Protein AF-A0A848HL65-F1 (afdb_monomer_lite)

Foldseek 3Di:
DDDDDDDDDDDDDDDDPPDLQVLLQCLVVVVPPPDDDDPDDCLVVLVSLLSNLVSLLLLLLVLLLLLVLLLDDPVVLVVLVVQSVVLCPDPPPVSSSVSSVVSNVVSLVVLLVCLVVCVSLVSLLVGDPLSLQLNQLSLLSLVSSLVVLVVSLVSLVVQCVVCVVPVVCNVVSPSSVVSNVVSVVSNVSVVPCSVSVVVSSVVSVRHRDDHDPNDTRDDHDSD

Organism: NCBI:txid2728846

Structure (mmCIF, N/CA/C/O backbone):
data_AF-A0A848HL65-F1
#
_entry.id   AF-A0A848HL65-F1
#
loop_
_atom_site.group_PDB
_atom_site.id
_atom_site.type_symbol
_atom_site.label_atom_id
_atom_site.label_alt_id
_atom_site.label_comp_id
_atom_site.label_asym_id
_atom_site.label_entity_id
_atom_site.label_seq_id
_atom_site.pdbx_PDB_ins_code
_atom_site.Cartn_x
_atom_site.Cartn_y
_atom_site.Cartn_z
_atom_site.occupancy
_atom_site.B_iso_or_equiv
_atom_site.auth_seq_id
_atom_site.auth_comp_id
_atom_site.auth_asym_id
_atom_site.auth_atom_id
_atom_site.pdbx_PDB_model_num
ATOM 1 N N . MET A 1 1 ? -47.171 -26.115 8.919 1.00 37.03 1 MET A N 1
ATOM 2 C CA . MET A 1 1 ? -46.596 -26.769 7.724 1.00 37.03 1 MET A CA 1
ATOM 3 C C . MET A 1 1 ? -45.976 -25.690 6.849 1.00 37.03 1 MET A C 1
ATOM 5 O O . MET A 1 1 ? -46.678 -24.771 6.452 1.00 37.03 1 MET A O 1
ATOM 9 N N . SER A 1 2 ? -44.654 -25.759 6.670 1.00 30.98 2 SER A N 1
ATOM 10 C CA . SER A 1 2 ? -43.802 -24.810 5.939 1.00 30.98 2 SER A CA 1
ATOM 11 C C . SER A 1 2 ? -44.164 -24.639 4.466 1.00 30.98 2 SER A C 1
ATOM 13 O O . SER A 1 2 ? -44.640 -25.585 3.845 1.00 30.98 2 SER A O 1
ATOM 15 N N . LYS A 1 3 ? -43.759 -23.492 3.899 1.00 34.56 3 LYS A N 1
ATOM 16 C CA . LYS A 1 3 ? -42.885 -23.413 2.707 1.00 34.56 3 LYS A CA 1
ATOM 17 C C . LYS A 1 3 ? -42.317 -21.989 2.568 1.00 34.56 3 LYS A C 1
ATOM 19 O O . LYS A 1 3 ? -42.936 -21.112 1.979 1.00 34.56 3 LYS A O 1
ATOM 24 N N . ILE A 1 4 ? -41.128 -21.776 3.136 1.00 42.94 4 ILE A N 1
ATOM 25 C CA . ILE A 1 4 ? -40.275 -20.611 2.864 1.00 42.94 4 ILE A CA 1
ATOM 26 C C . ILE A 1 4 ? -39.509 -20.917 1.572 1.00 42.94 4 ILE A C 1
ATOM 28 O O . ILE A 1 4 ? -38.933 -21.995 1.428 1.00 42.94 4 ILE A O 1
ATOM 32 N N . ARG A 1 5 ? -39.565 -19.997 0.606 1.00 46.47 5 ARG A N 1
ATOM 33 C CA . ARG A 1 5 ? -38.857 -20.093 -0.676 1.00 46.47 5 ARG A CA 1
ATOM 34 C C . ARG A 1 5 ? -37.413 -19.643 -0.455 1.00 46.47 5 ARG A C 1
ATOM 36 O O . ARG A 1 5 ? -37.174 -18.477 -0.163 1.00 46.47 5 ARG A O 1
ATOM 43 N N . ASN A 1 6 ? -36.477 -20.576 -0.593 1.00 35.47 6 ASN A N 1
ATOM 44 C CA . ASN A 1 6 ? -35.042 -20.310 -0.601 1.00 35.47 6 ASN A CA 1
ATOM 45 C C . ASN A 1 6 ? -34.684 -19.435 -1.809 1.00 35.47 6 ASN A C 1
ATOM 47 O O . ASN A 1 6 ? -34.852 -19.863 -2.951 1.00 35.47 6 ASN A O 1
ATOM 51 N N . VAL A 1 7 ? -34.163 -18.235 -1.558 1.00 42.88 7 VAL A N 1
ATOM 52 C CA . VAL A 1 7 ? -33.419 -17.460 -2.554 1.00 42.88 7 VAL A CA 1
ATOM 53 C C . VAL A 1 7 ? -31.945 -17.779 -2.333 1.00 42.88 7 VAL A C 1
ATOM 55 O O . VAL A 1 7 ? -31.318 -17.278 -1.405 1.00 42.88 7 VAL A O 1
ATOM 58 N N . ALA A 1 8 ? -31.415 -18.672 -3.164 1.00 38.44 8 ALA A N 1
ATOM 59 C CA . ALA A 1 8 ? -29.986 -18.892 -3.299 1.00 38.44 8 ALA A CA 1
ATOM 60 C C . ALA A 1 8 ? -29.417 -17.768 -4.176 1.00 38.44 8 ALA A C 1
ATOM 62 O O . ALA A 1 8 ? -29.672 -17.736 -5.379 1.00 38.44 8 ALA A O 1
ATOM 63 N N . VAL A 1 9 ? -28.676 -16.834 -3.578 1.00 40.84 9 VAL A N 1
ATOM 64 C CA . VAL A 1 9 ? -27.824 -15.907 -4.333 1.00 40.84 9 VAL A CA 1
ATOM 65 C C . VAL A 1 9 ? -26.434 -16.527 -4.418 1.00 40.84 9 VAL A C 1
ATOM 67 O O . VAL A 1 9 ? -25.830 -16.873 -3.404 1.00 40.84 9 VAL A O 1
ATOM 70 N N . LEU A 1 10 ? -25.985 -16.709 -5.659 1.00 34.53 10 LEU A N 1
ATOM 71 C CA . LEU A 1 10 ? -24.702 -17.265 -6.071 1.00 34.53 10 LEU A CA 1
ATOM 72 C C . LEU A 1 10 ? -23.529 -16.681 -5.272 1.00 34.53 10 LEU A C 1
ATOM 74 O O . LEU A 1 10 ? -23.205 -15.503 -5.388 1.00 34.53 10 LEU A O 1
ATOM 78 N N . THR A 1 11 ? -22.828 -17.546 -4.544 1.00 43.59 11 THR A N 1
ATOM 79 C CA . THR A 1 11 ? -21.442 -17.320 -4.131 1.00 43.59 11 THR A CA 1
ATOM 80 C C . THR A 1 11 ? -20.538 -17.885 -5.223 1.00 43.59 11 THR A C 1
ATOM 82 O O . THR A 1 11 ? -20.297 -19.087 -5.280 1.00 43.59 11 THR A O 1
ATOM 85 N N . ALA A 1 12 ? -20.067 -17.028 -6.124 1.00 42.84 12 ALA A N 1
ATOM 86 C CA . ALA A 1 12 ? -19.001 -17.354 -7.061 1.00 42.84 12 ALA A CA 1
ATOM 87 C C . ALA A 1 12 ? -18.031 -16.168 -7.124 1.00 42.84 12 ALA A C 1
ATOM 89 O O . ALA A 1 12 ? -18.484 -15.035 -7.259 1.00 42.84 12 ALA A O 1
ATOM 90 N N . CYS A 1 13 ? -16.732 -16.482 -7.022 1.00 35.47 13 CYS A N 1
ATOM 91 C CA . CYS A 1 13 ? -15.531 -15.625 -7.090 1.00 35.47 13 CYS A CA 1
ATOM 92 C C . CYS A 1 13 ? -14.782 -15.435 -5.755 1.00 35.47 13 CYS A C 1
ATOM 94 O O . CYS A 1 13 ? -14.684 -14.331 -5.234 1.00 35.47 13 CYS A O 1
ATOM 96 N N . LEU A 1 14 ? -14.177 -16.513 -5.241 1.00 38.12 14 LEU A N 1
ATOM 97 C CA . LEU A 1 14 ? -13.122 -16.458 -4.216 1.00 38.12 14 LEU A CA 1
ATOM 98 C C . LEU A 1 14 ? -11.982 -17.425 -4.575 1.00 38.12 14 LEU A C 1
ATOM 100 O O . LEU A 1 14 ? -11.798 -18.429 -3.903 1.00 38.12 14 LEU A O 1
ATOM 104 N N . LEU A 1 15 ? -11.237 -17.167 -5.657 1.00 37.38 15 LEU A N 1
ATOM 105 C CA . LEU A 1 15 ? -10.016 -17.932 -5.982 1.00 37.38 15 LEU A CA 1
ATOM 106 C C . LEU A 1 15 ? -8.930 -17.076 -6.666 1.00 37.38 15 LEU A C 1
ATOM 108 O O . LEU A 1 15 ? -8.334 -17.484 -7.659 1.00 37.38 15 LEU A O 1
ATOM 112 N N . SER A 1 16 ? -8.629 -15.885 -6.142 1.00 38.78 16 SER A N 1
ATOM 113 C CA . SER A 1 16 ? -7.508 -15.070 -6.651 1.00 38.78 16 SER A CA 1
ATOM 114 C C . SER A 1 16 ? -6.679 -14.390 -5.553 1.00 38.78 16 SER A C 1
ATOM 116 O O . SER A 1 16 ? -6.210 -13.271 -5.738 1.00 38.78 16 SER A O 1
ATOM 118 N N . ALA A 1 17 ? -6.473 -15.055 -4.409 1.00 42.38 17 ALA A N 1
ATOM 119 C CA . ALA A 1 17 ? -5.731 -14.497 -3.266 1.00 42.38 17 ALA A CA 1
ATOM 120 C C . ALA A 1 17 ? -4.241 -14.920 -3.171 1.00 42.38 17 ALA A C 1
ATOM 122 O O . ALA A 1 17 ? -3.524 -14.466 -2.282 1.00 42.38 17 ALA A O 1
ATOM 123 N N . SER A 1 18 ? -3.719 -15.764 -4.074 1.00 48.25 18 SER A N 1
ATOM 124 C CA . SER A 1 18 ? -2.399 -16.404 -3.866 1.00 48.25 18 SER A CA 1
ATOM 125 C C . SER A 1 18 ? -1.230 -15.859 -4.702 1.00 48.25 18 SER A C 1
ATOM 127 O O . SER A 1 18 ? -0.086 -16.206 -4.418 1.00 48.25 18 SER A O 1
ATOM 129 N N . ALA A 1 19 ? -1.460 -15.007 -5.707 1.00 48.22 19 ALA A N 1
ATOM 130 C CA . ALA A 1 19 ? -0.395 -14.596 -6.636 1.00 48.22 19 ALA A CA 1
ATOM 131 C C . ALA A 1 19 ? 0.612 -13.592 -6.029 1.00 48.22 19 ALA A C 1
ATOM 133 O O . ALA A 1 19 ? 1.820 -13.717 -6.246 1.00 48.22 19 ALA A O 1
ATOM 134 N N . ALA A 1 20 ? 0.147 -12.654 -5.195 1.00 47.41 20 ALA A N 1
ATOM 135 C CA . ALA A 1 20 ? 0.996 -11.598 -4.635 1.00 47.41 20 ALA A CA 1
ATOM 136 C C . ALA A 1 20 ? 2.095 -12.127 -3.685 1.00 47.41 20 ALA A C 1
ATOM 138 O O . ALA A 1 20 ? 3.194 -11.572 -3.631 1.00 47.41 20 ALA A O 1
ATOM 139 N N . HIS A 1 21 ? 1.844 -13.238 -2.978 1.00 51.84 21 HIS A N 1
ATOM 140 C CA . HIS A 1 21 ? 2.787 -13.808 -2.006 1.00 51.84 21 HIS A CA 1
ATOM 141 C C . HIS A 1 21 ? 4.083 -14.331 -2.647 1.00 51.84 21 HIS A C 1
ATOM 143 O O . HIS A 1 21 ? 5.157 -14.193 -2.060 1.00 51.84 21 HIS A O 1
ATOM 149 N N . ALA A 1 22 ? 4.012 -14.904 -3.853 1.00 56.47 22 ALA A N 1
ATOM 150 C CA . ALA A 1 22 ? 5.190 -15.427 -4.548 1.00 56.47 22 ALA A CA 1
ATOM 151 C C . ALA A 1 22 ? 6.049 -14.305 -5.159 1.00 56.47 22 ALA A C 1
ATOM 153 O O . ALA A 1 22 ? 7.276 -14.386 -5.161 1.00 56.47 22 ALA A O 1
ATOM 154 N N . GLN A 1 23 ? 5.410 -13.233 -5.635 1.00 58.97 23 GLN A N 1
ATOM 155 C CA . GLN A 1 23 ? 6.083 -12.140 -6.345 1.00 58.97 23 GLN A CA 1
ATOM 156 C C . GLN A 1 23 ? 6.877 -11.221 -5.405 1.00 58.97 23 GLN A C 1
ATOM 158 O O . GLN A 1 23 ? 7.909 -10.678 -5.798 1.00 58.97 23 GLN A O 1
ATOM 163 N N . LEU A 1 24 ? 6.439 -11.089 -4.150 1.00 58.84 24 LEU A N 1
ATOM 164 C CA . LEU A 1 24 ? 7.110 -10.271 -3.136 1.00 58.84 24 LEU A CA 1
ATOM 165 C C . LEU A 1 24 ? 8.260 -10.998 -2.418 1.00 58.84 24 LEU A C 1
ATOM 167 O O . LEU A 1 24 ? 9.191 -10.351 -1.940 1.00 58.84 24 LEU A O 1
ATOM 171 N N . GLY A 1 25 ? 8.254 -12.336 -2.394 1.00 56.41 25 GLY A N 1
ATOM 172 C CA . GLY A 1 25 ? 9.350 -13.146 -1.841 1.00 56.41 25 GLY A CA 1
ATOM 173 C C . GLY A 1 25 ? 10.637 -13.136 -2.681 1.00 56.41 25 GLY A C 1
ATOM 174 O O . GLY A 1 25 ? 11.703 -13.483 -2.178 1.00 56.41 25 GLY A O 1
ATOM 175 N N . GLY A 1 26 ? 10.572 -12.701 -3.945 1.00 54.59 26 GLY A N 1
ATOM 176 C CA . GLY A 1 26 ? 11.718 -12.661 -4.865 1.00 54.59 26 GLY A CA 1
ATOM 177 C C . GLY A 1 26 ? 12.733 -11.536 -4.613 1.00 54.59 26 GLY A C 1
ATOM 178 O O . GLY A 1 26 ? 13.787 -11.515 -5.247 1.00 54.59 26 GLY A O 1
ATOM 179 N N . LEU A 1 27 ? 12.461 -10.605 -3.692 1.00 52.78 27 LEU A N 1
ATOM 180 C CA . LEU A 1 27 ? 13.328 -9.443 -3.435 1.00 52.78 27 LEU A CA 1
ATOM 181 C C . LEU A 1 27 ? 14.707 -9.810 -2.857 1.00 52.78 27 LEU A C 1
ATOM 183 O O . LEU A 1 27 ? 15.679 -9.097 -3.106 1.00 52.78 27 LEU A O 1
ATOM 187 N N . GLY A 1 28 ? 14.829 -10.949 -2.164 1.00 49.25 28 GLY A N 1
ATOM 188 C CA . GLY A 1 28 ? 16.121 -11.450 -1.675 1.00 49.25 28 GLY A CA 1
ATOM 189 C C . GLY A 1 28 ? 17.123 -11.765 -2.796 1.00 49.25 28 GLY A C 1
ATOM 190 O O . GLY A 1 28 ? 18.327 -11.620 -2.602 1.00 49.25 28 GLY A O 1
ATOM 191 N N . GLY A 1 29 ? 16.638 -12.115 -3.995 1.00 47.50 29 GLY A N 1
ATOM 192 C CA . GLY A 1 29 ? 17.485 -12.417 -5.155 1.00 47.50 29 GLY A CA 1
ATOM 193 C C . GLY A 1 29 ? 18.138 -11.183 -5.787 1.00 47.50 29 GLY A C 1
ATOM 194 O O . GLY A 1 29 ? 19.245 -11.273 -6.313 1.00 47.50 29 GLY A O 1
ATOM 195 N N . MET A 1 30 ? 17.509 -10.008 -5.685 1.00 47.19 30 MET A N 1
ATOM 196 C CA . MET A 1 30 ? 18.036 -8.764 -6.268 1.00 47.19 30 MET A CA 1
ATOM 197 C C . MET A 1 30 ? 19.155 -8.123 -5.447 1.00 47.19 30 MET A C 1
ATOM 199 O O . MET A 1 30 ? 20.021 -7.462 -6.013 1.00 47.19 30 MET A O 1
ATOM 203 N N . LEU A 1 31 ? 19.178 -8.332 -4.128 1.00 49.25 31 LEU A N 1
ATOM 204 C C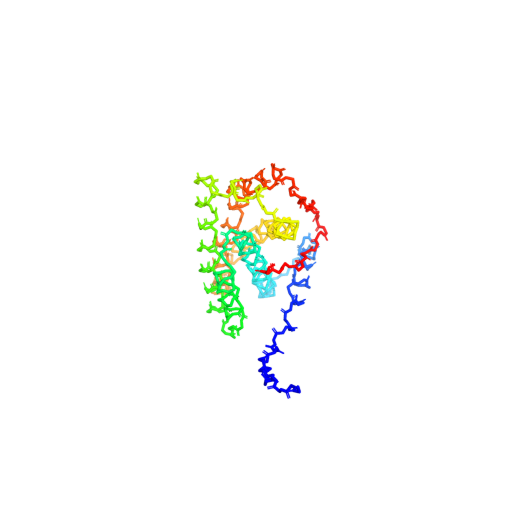A . LEU A 1 31 ? 20.264 -7.854 -3.263 1.00 49.25 31 LEU A CA 1
ATOM 205 C C . LEU A 1 31 ? 21.547 -8.698 -3.395 1.00 49.25 31 LEU A C 1
ATOM 207 O O . LEU A 1 31 ? 22.611 -8.256 -2.965 1.00 49.25 31 LEU A O 1
ATOM 211 N N . GLY A 1 32 ? 21.458 -9.893 -3.996 1.00 40.22 32 GLY A N 1
ATOM 212 C CA . GLY A 1 32 ? 22.570 -10.835 -4.168 1.00 40.22 32 GLY A CA 1
ATOM 213 C C . GLY A 1 32 ? 23.144 -10.930 -5.586 1.00 40.22 32 GLY A C 1
ATOM 214 O O . GLY A 1 32 ? 24.203 -11.533 -5.767 1.00 40.22 32 GLY A O 1
ATOM 215 N N . ALA A 1 33 ? 22.498 -10.335 -6.593 1.00 44.31 33 ALA A N 1
ATOM 216 C CA . ALA A 1 33 ? 22.984 -10.366 -7.969 1.00 44.31 33 ALA A CA 1
ATOM 217 C C . ALA A 1 33 ? 24.175 -9.406 -8.147 1.00 44.31 33 ALA A C 1
ATOM 219 O O . ALA A 1 33 ? 24.042 -8.270 -8.602 1.00 44.31 33 ALA A O 1
ATOM 220 N N . LYS A 1 34 ? 25.373 -9.877 -7.777 1.00 39.53 34 LYS A N 1
ATOM 221 C CA . LYS A 1 34 ? 26.643 -9.302 -8.232 1.00 39.53 34 LYS A CA 1
ATOM 222 C C . LYS A 1 34 ? 26.647 -9.331 -9.760 1.00 39.53 34 LYS A C 1
ATOM 224 O O . LYS A 1 34 ? 26.881 -10.369 -10.371 1.00 39.53 34 LYS A O 1
ATOM 229 N N . SER A 1 35 ? 26.366 -8.182 -10.363 1.00 42.09 35 SER A N 1
ATOM 230 C CA . SER A 1 35 ? 26.470 -7.961 -11.801 1.00 42.09 35 SER A CA 1
ATOM 231 C C . SER A 1 35 ? 27.943 -8.074 -12.204 1.00 42.09 35 SER A C 1
ATOM 233 O O . SER A 1 35 ? 28.699 -7.111 -12.098 1.00 42.09 35 SER A O 1
ATOM 235 N N . ALA A 1 36 ? 28.367 -9.265 -12.629 1.00 39.12 36 ALA A N 1
ATOM 236 C CA . ALA A 1 36 ? 29.603 -9.429 -13.381 1.00 39.12 36 ALA A CA 1
ATOM 237 C C . ALA A 1 36 ? 29.434 -8.729 -14.739 1.00 39.12 36 ALA A C 1
ATOM 239 O O . ALA A 1 36 ? 28.376 -8.817 -15.365 1.00 39.12 36 ALA A O 1
ATOM 240 N N . GLY A 1 37 ? 30.455 -7.971 -15.135 1.00 44.00 37 GLY A N 1
ATOM 241 C CA . GLY A 1 37 ? 30.443 -7.093 -16.298 1.00 44.00 37 GLY A CA 1
ATOM 242 C C . GLY A 1 37 ? 30.001 -7.799 -17.575 1.00 44.00 37 GLY A C 1
ATOM 243 O O . GLY A 1 37 ? 30.626 -8.744 -18.040 1.00 44.00 37 GLY A O 1
ATOM 244 N N . SER A 1 38 ? 28.915 -7.305 -18.146 1.00 42.59 38 SER A N 1
ATOM 245 C CA . SER A 1 38 ? 28.472 -7.586 -19.501 1.00 42.59 38 SER A CA 1
ATOM 246 C C . SER A 1 38 ? 27.522 -6.450 -19.869 1.00 42.59 38 SER A C 1
ATOM 248 O O . SER A 1 38 ? 26.834 -5.901 -19.007 1.00 42.59 38 SER A O 1
ATOM 250 N N . ASN A 1 39 ? 27.524 -6.055 -21.137 1.00 49.72 39 ASN A N 1
ATOM 251 C CA . ASN A 1 39 ? 26.717 -4.986 -21.727 1.00 49.72 39 ASN A CA 1
ATOM 252 C C . ASN A 1 39 ? 25.227 -5.405 -21.825 1.00 49.72 39 ASN A C 1
ATOM 254 O O . ASN A 1 39 ? 24.602 -5.292 -22.877 1.00 49.72 39 ASN A O 1
ATOM 258 N N . THR A 1 40 ? 24.709 -6.012 -20.753 1.00 54.16 40 THR A N 1
ATOM 259 C CA . THR A 1 40 ? 23.563 -6.920 -20.741 1.00 54.16 40 THR A CA 1
ATOM 260 C C . THR A 1 40 ? 22.249 -6.167 -20.865 1.00 54.16 40 THR A C 1
ATOM 262 O O . THR A 1 40 ? 22.049 -5.106 -20.275 1.00 54.16 40 THR A O 1
ATOM 265 N N . ASP A 1 41 ? 21.342 -6.771 -21.623 1.00 69.44 41 ASP A N 1
ATOM 266 C CA . ASP A 1 41 ? 19.956 -6.368 -21.787 1.00 69.44 41 ASP A CA 1
ATOM 267 C C . ASP A 1 41 ? 19.266 -6.090 -20.437 1.00 69.44 41 ASP A C 1
ATOM 269 O O . ASP A 1 41 ? 18.948 -7.001 -19.674 1.00 69.44 41 ASP A O 1
ATOM 273 N N . ILE A 1 42 ? 19.006 -4.810 -20.153 1.00 82.44 42 ILE A N 1
ATOM 274 C CA . ILE A 1 42 ? 18.332 -4.357 -18.926 1.00 82.44 42 ILE A CA 1
ATOM 275 C C . ILE A 1 42 ? 16.837 -4.716 -18.896 1.00 82.44 42 ILE A C 1
ATOM 277 O O . ILE A 1 42 ? 16.159 -4.451 -17.904 1.00 82.44 42 ILE A O 1
ATOM 281 N N . SER A 1 43 ? 16.294 -5.290 -19.975 1.00 83.38 43 SER A N 1
ATOM 282 C CA . SER A 1 43 ? 14.864 -5.605 -20.093 1.00 83.38 43 SER A CA 1
ATOM 283 C C . SER A 1 43 ? 14.393 -6.583 -19.009 1.00 83.38 43 SER A C 1
ATOM 285 O O . SER A 1 43 ? 13.286 -6.430 -18.492 1.00 83.38 43 SER A O 1
ATOM 287 N N . ALA A 1 44 ? 15.245 -7.529 -18.598 1.00 85.06 44 ALA A N 1
ATOM 288 C CA . ALA A 1 44 ? 14.948 -8.456 -17.505 1.00 85.06 44 ALA A CA 1
ATOM 289 C C . ALA A 1 44 ? 14.829 -7.742 -16.144 1.00 85.06 44 ALA A C 1
ATOM 291 O O . ALA A 1 44 ? 13.889 -8.000 -15.383 1.00 85.06 44 ALA A O 1
ATOM 292 N N . ASP A 1 45 ? 15.730 -6.796 -15.864 1.00 86.75 45 ASP A N 1
ATOM 293 C CA . ASP A 1 45 ? 15.702 -6.004 -14.631 1.00 86.75 45 ASP A CA 1
ATOM 294 C C . ASP A 1 45 ? 14.463 -5.097 -14.585 1.00 86.75 45 ASP A C 1
ATOM 296 O O . ASP A 1 45 ? 13.800 -5.001 -13.551 1.00 86.75 45 ASP A O 1
ATOM 300 N N . ILE A 1 46 ? 14.104 -4.475 -15.716 1.00 88.88 46 ILE A N 1
ATOM 301 C CA . ILE A 1 46 ? 12.885 -3.658 -15.843 1.00 88.88 46 ILE A CA 1
ATOM 302 C C . ILE A 1 46 ? 11.645 -4.512 -15.585 1.00 88.88 46 ILE A C 1
ATOM 304 O O . ILE A 1 46 ? 10.789 -4.123 -14.796 1.00 88.88 46 ILE A O 1
ATOM 308 N N . SER A 1 47 ? 11.547 -5.681 -16.224 1.00 87.81 47 SER A N 1
ATOM 309 C CA . SER A 1 47 ? 10.408 -6.589 -16.055 1.00 87.81 47 SER A CA 1
ATOM 310 C C . SER A 1 47 ? 10.247 -7.030 -14.598 1.00 87.81 47 SER A C 1
ATOM 312 O O . SER A 1 47 ? 9.139 -7.023 -14.052 1.00 87.81 47 SER A O 1
ATOM 314 N N . THR A 1 48 ? 11.361 -7.358 -13.939 1.00 88.62 48 THR A N 1
ATOM 315 C CA . THR A 1 48 ? 11.380 -7.725 -12.517 1.00 88.62 48 THR A CA 1
ATOM 316 C C . THR A 1 48 ? 10.911 -6.562 -11.645 1.00 88.62 48 THR A C 1
ATOM 318 O O . THR A 1 48 ? 9.997 -6.728 -10.834 1.00 88.62 48 THR A O 1
ATOM 321 N N . PHE A 1 49 ? 11.467 -5.369 -11.867 1.00 91.00 49 PHE A N 1
ATOM 322 C CA . PHE A 1 49 ? 11.086 -4.152 -11.156 1.00 91.00 49 PHE A CA 1
ATOM 323 C C . PHE A 1 49 ? 9.591 -3.832 -11.313 1.00 91.00 49 PHE A C 1
ATOM 325 O O . PHE A 1 49 ? 8.915 -3.551 -10.321 1.00 91.00 49 PHE A O 1
ATOM 332 N N . VAL A 1 50 ? 9.051 -3.899 -12.534 1.00 89.38 50 VAL A N 1
ATOM 333 C CA . VAL A 1 50 ? 7.630 -3.624 -12.810 1.00 89.38 50 VAL A CA 1
ATOM 334 C C . VAL A 1 50 ? 6.738 -4.638 -12.100 1.00 89.38 50 VAL A C 1
ATOM 336 O O . VAL A 1 50 ? 5.769 -4.258 -11.443 1.00 89.38 50 VAL A O 1
ATOM 339 N N . THR A 1 51 ? 7.088 -5.922 -12.176 1.00 88.25 51 THR A N 1
ATOM 340 C CA . THR A 1 51 ? 6.335 -7.005 -11.531 1.00 88.25 51 THR A CA 1
ATOM 341 C C . THR A 1 51 ? 6.248 -6.802 -10.019 1.00 88.25 51 THR A C 1
ATOM 343 O O . THR A 1 51 ? 5.164 -6.871 -9.439 1.00 88.25 51 THR A O 1
ATOM 346 N N . GLN A 1 52 ? 7.376 -6.497 -9.379 1.00 87.88 52 GLN A N 1
ATOM 347 C CA . GLN A 1 52 ? 7.436 -6.269 -7.935 1.00 87.88 52 GLN A CA 1
ATOM 348 C C . GLN A 1 52 ? 6.733 -4.969 -7.528 1.00 87.88 52 GLN A C 1
ATOM 350 O O . GLN A 1 52 ? 6.007 -4.953 -6.536 1.00 87.88 52 GLN A O 1
ATOM 355 N N . SER A 1 53 ? 6.879 -3.901 -8.318 1.00 90.38 53 SER A N 1
ATOM 356 C CA . SER A 1 53 ? 6.183 -2.629 -8.080 1.00 90.38 53 SER A CA 1
ATOM 357 C C . SER A 1 53 ? 4.664 -2.792 -8.141 1.00 90.38 53 SER A C 1
ATOM 359 O O . SER A 1 53 ? 3.943 -2.184 -7.353 1.00 90.38 53 SER A O 1
ATOM 361 N N . ASN A 1 54 ? 4.167 -3.646 -9.039 1.00 87.56 54 ASN A N 1
ATOM 362 C CA . ASN A 1 54 ? 2.743 -3.959 -9.142 1.00 87.56 54 ASN A CA 1
ATOM 363 C C . ASN A 1 54 ? 2.239 -4.757 -7.940 1.00 87.56 54 ASN A C 1
ATOM 365 O O . ASN A 1 54 ? 1.216 -4.394 -7.363 1.00 87.56 54 ASN A O 1
ATOM 369 N N . ALA A 1 55 ? 2.965 -5.802 -7.537 1.00 87.00 55 ALA A N 1
ATOM 370 C CA . ALA A 1 55 ? 2.600 -6.601 -6.370 1.00 87.00 55 ALA A CA 1
ATOM 371 C C . ALA A 1 55 ? 2.600 -5.759 -5.081 1.00 87.00 55 ALA A C 1
ATOM 373 O O . ALA A 1 55 ? 1.703 -5.884 -4.249 1.00 87.00 55 ALA A O 1
ATOM 374 N N . LEU A 1 56 ? 3.566 -4.845 -4.944 1.00 90.56 56 LEU A N 1
ATOM 375 C CA . LEU A 1 56 ? 3.626 -3.907 -3.828 1.00 90.56 56 LEU A CA 1
ATOM 376 C C . LEU A 1 56 ? 2.421 -2.972 -3.814 1.00 90.56 56 LEU A C 1
ATOM 378 O O . LEU A 1 56 ? 1.792 -2.815 -2.773 1.00 90.56 56 LEU A O 1
ATOM 382 N N . ARG A 1 57 ? 2.085 -2.374 -4.962 1.00 88.88 57 ARG A N 1
ATOM 383 C CA . ARG A 1 57 ? 0.931 -1.477 -5.106 1.00 88.88 57 ARG A CA 1
ATOM 384 C C . ARG A 1 57 ? -0.363 -2.180 -4.715 1.00 88.88 57 ARG A C 1
ATOM 386 O O . ARG A 1 57 ? -1.187 -1.596 -4.019 1.00 88.88 57 ARG A O 1
ATOM 393 N N . GLU A 1 58 ? -0.527 -3.434 -5.129 1.00 88.50 58 GLU A N 1
ATOM 394 C CA . GLU A 1 58 ? -1.665 -4.255 -4.727 1.00 88.50 58 GLU A CA 1
ATOM 395 C C . GLU A 1 58 ? -1.702 -4.438 -3.204 1.00 88.50 58 GLU A C 1
ATOM 397 O O . GLU A 1 58 ? -2.715 -4.140 -2.569 1.00 88.50 58 GLU A O 1
ATOM 402 N N . LEU A 1 59 ? -0.584 -4.863 -2.610 1.00 90.00 59 LEU A N 1
ATOM 403 C CA . LEU A 1 59 ? -0.468 -5.103 -1.174 1.00 90.00 59 LEU A CA 1
ATOM 404 C C . LEU A 1 59 ? -0.776 -3.848 -0.348 1.00 90.00 59 LEU A C 1
ATOM 406 O O . LEU A 1 59 ? -1.571 -3.903 0.594 1.00 90.00 59 LEU A O 1
ATOM 410 N N . THR A 1 60 ? -0.162 -2.714 -0.685 1.00 91.25 60 THR A N 1
ATOM 411 C CA . THR A 1 60 ? -0.331 -1.470 0.074 1.00 91.25 60 THR A CA 1
ATOM 412 C C . THR A 1 60 ? -1.732 -0.902 -0.099 1.00 91.25 60 THR A C 1
ATOM 414 O O . THR A 1 60 ? -2.327 -0.477 0.887 1.00 91.25 60 THR A O 1
ATOM 417 N N . SER A 1 61 ? -2.313 -0.983 -1.299 1.00 90.75 61 SER A N 1
ATOM 418 C CA . SER A 1 61 ? -3.703 -0.575 -1.547 1.00 90.75 61 SER A CA 1
ATOM 419 C C . SER A 1 61 ? -4.689 -1.411 -0.740 1.00 90.75 61 SER A C 1
ATOM 421 O O . SER A 1 61 ? -5.502 -0.844 -0.012 1.00 90.75 61 SER A O 1
ATOM 423 N N . ARG A 1 62 ? -4.579 -2.750 -0.787 1.00 90.31 62 ARG A N 1
ATOM 424 C CA . ARG A 1 62 ? -5.414 -3.641 0.039 1.00 90.31 62 ARG A CA 1
ATOM 425 C C . ARG A 1 62 ? -5.285 -3.301 1.517 1.00 90.31 62 ARG A C 1
ATOM 427 O O . ARG A 1 62 ? -6.291 -3.235 2.211 1.00 90.31 62 ARG A O 1
ATOM 434 N N . SER A 1 63 ? -4.066 -3.037 1.981 1.00 92.88 63 SER A N 1
ATOM 435 C CA . SER A 1 63 ? -3.800 -2.712 3.383 1.00 92.88 63 SER A CA 1
ATOM 436 C C . SER A 1 63 ? -4.474 -1.408 3.816 1.00 92.88 63 SER A C 1
ATOM 438 O O . SER A 1 63 ? -5.166 -1.382 4.829 1.00 92.88 63 SER A O 1
ATOM 440 N N . VAL A 1 64 ? -4.335 -0.328 3.040 1.00 92.75 64 VAL A N 1
ATOM 441 C CA . VAL A 1 64 ? -4.970 0.960 3.369 1.00 92.75 64 VAL A CA 1
ATOM 442 C C . VAL A 1 64 ? -6.497 0.849 3.313 1.00 92.75 64 VAL A C 1
ATOM 444 O O . VAL A 1 64 ? -7.182 1.376 4.191 1.00 92.75 64 VAL A O 1
ATOM 447 N N . ILE A 1 65 ? -7.044 0.125 2.332 1.00 90.50 65 ILE A N 1
ATOM 448 C CA . ILE A 1 65 ? -8.488 -0.133 2.245 1.00 90.50 65 ILE A CA 1
ATOM 449 C C . ILE A 1 65 ? -8.964 -0.939 3.458 1.00 90.50 65 ILE A C 1
ATOM 451 O O . ILE A 1 65 ? -9.964 -0.568 4.061 1.00 90.50 65 ILE A O 1
ATOM 455 N N . ALA A 1 66 ? -8.247 -1.993 3.857 1.00 90.25 66 ALA A N 1
ATOM 456 C CA . ALA A 1 66 ? -8.609 -2.824 5.004 1.00 90.25 66 ALA A CA 1
ATOM 457 C C . ALA A 1 66 ? -8.565 -2.051 6.332 1.00 90.25 66 ALA A C 1
ATOM 459 O O . ALA A 1 66 ? -9.399 -2.293 7.203 1.00 90.25 66 ALA A O 1
ATOM 460 N N . ILE A 1 67 ? -7.643 -1.094 6.479 1.00 92.19 67 ILE A N 1
ATOM 461 C CA . ILE A 1 67 ? -7.619 -0.195 7.641 1.00 92.19 67 ILE A CA 1
ATOM 462 C C . ILE A 1 67 ? -8.820 0.754 7.600 1.00 92.19 67 ILE A C 1
ATOM 464 O O . ILE A 1 67 ? -9.496 0.922 8.611 1.00 92.19 67 ILE A O 1
ATOM 468 N N . ASN A 1 68 ? -9.121 1.344 6.440 1.00 89.50 68 ASN A N 1
ATOM 469 C CA . ASN A 1 68 ? -10.291 2.209 6.282 1.00 89.50 68 ASN A CA 1
ATOM 470 C C . ASN A 1 68 ? -11.611 1.479 6.524 1.00 89.50 68 ASN A C 1
ATOM 472 O O . ASN A 1 68 ? -12.497 2.042 7.155 1.00 89.50 68 ASN A O 1
ATOM 476 N N . ALA A 1 69 ? -11.738 0.239 6.052 1.00 86.62 69 ALA A N 1
ATOM 477 C CA . ALA A 1 69 ? -12.926 -0.597 6.196 1.00 86.62 69 ALA A CA 1
ATOM 478 C C . ALA A 1 69 ? -13.392 -0.714 7.653 1.00 86.62 69 ALA A C 1
ATOM 480 O O . ALA A 1 69 ? -14.592 -0.724 7.920 1.00 86.62 69 ALA A O 1
ATOM 481 N N . ALA A 1 70 ? -12.460 -0.710 8.610 1.00 84.31 70 ALA A N 1
ATOM 482 C CA . ALA A 1 70 ? -12.790 -0.755 10.030 1.00 84.31 70 ALA A CA 1
ATOM 483 C C . ALA A 1 70 ? -13.585 0.474 10.526 1.00 84.31 70 ALA A C 1
ATOM 485 O O . ALA A 1 70 ? -14.243 0.389 11.563 1.00 84.31 70 ALA A O 1
ATOM 486 N N . PHE A 1 71 ? -13.546 1.586 9.785 1.00 83.00 71 PHE A N 1
ATOM 487 C CA . PHE A 1 71 ? -14.197 2.869 10.087 1.00 83.00 71 PHE A CA 1
ATOM 488 C C . PHE A 1 71 ? -15.424 3.163 9.215 1.00 83.00 71 PHE A C 1
ATOM 490 O O . PHE A 1 71 ? -16.032 4.232 9.323 1.00 83.00 71 PHE A O 1
ATOM 497 N N . LEU A 1 72 ? -15.759 2.254 8.303 1.00 84.75 72 LEU A N 1
ATOM 498 C CA . LEU A 1 72 ? -16.839 2.421 7.341 1.00 84.75 72 LEU A CA 1
ATOM 499 C C . LEU A 1 72 ? -18.059 1.597 7.746 1.00 84.75 72 LEU A C 1
ATOM 501 O O . LEU A 1 72 ? -17.963 0.617 8.492 1.00 84.75 72 LEU A O 1
ATOM 505 N N . SER A 1 73 ? -19.225 1.975 7.222 1.00 84.06 73 SER A N 1
ATOM 506 C CA . SER A 1 73 ? -20.371 1.069 7.244 1.00 84.06 73 SER A CA 1
ATOM 507 C C . SER A 1 73 ? -20.076 -0.186 6.411 1.00 84.06 73 SER A C 1
ATOM 509 O O . SER A 1 73 ? -19.238 -0.171 5.506 1.00 84.06 73 SER A O 1
ATOM 511 N N . ALA A 1 74 ? -20.798 -1.279 6.673 1.00 82.62 74 ALA A N 1
ATOM 512 C CA . ALA A 1 74 ? -20.626 -2.522 5.918 1.00 82.62 74 ALA A CA 1
ATOM 513 C C . ALA A 1 74 ? -20.826 -2.321 4.401 1.00 82.62 74 ALA A C 1
ATOM 515 O O . ALA A 1 74 ? -20.069 -2.867 3.603 1.00 82.62 74 ALA A O 1
ATOM 516 N N . GLY A 1 75 ? -21.797 -1.488 4.002 1.00 84.50 75 GLY A N 1
ATOM 517 C CA . GLY A 1 75 ? -22.055 -1.179 2.592 1.00 84.50 75 GLY A CA 1
ATOM 518 C C . GLY A 1 75 ? -20.927 -0.384 1.930 1.00 84.50 75 GLY A C 1
ATOM 519 O O . GLY A 1 75 ? -20.548 -0.675 0.799 1.00 84.50 75 GLY A O 1
ATOM 520 N N . GLU A 1 76 ? -20.345 0.585 2.637 1.00 87.06 76 GLU A N 1
ATOM 521 C CA . GLU A 1 76 ? -19.199 1.351 2.133 1.00 87.06 76 GLU A CA 1
ATOM 522 C C . GLU A 1 76 ? -17.923 0.507 2.061 1.00 87.06 76 GLU A C 1
ATOM 524 O O . GLU A 1 76 ? -17.162 0.634 1.100 1.00 87.06 76 GLU A O 1
ATOM 529 N N . SER A 1 77 ? -17.693 -0.363 3.051 1.00 84.69 77 SER A N 1
ATOM 530 C CA . SER A 1 77 ? -16.569 -1.306 3.037 1.00 84.69 77 SER A CA 1
ATOM 531 C C . SER A 1 77 ? -16.648 -2.228 1.818 1.00 84.69 77 SER A C 1
ATOM 533 O O . SER A 1 77 ? -15.690 -2.342 1.049 1.00 84.69 77 SER A O 1
ATOM 535 N N . GLU A 1 78 ? -17.828 -2.803 1.577 1.00 86.25 78 GLU A N 1
ATOM 536 C CA . GLU A 1 78 ? -18.067 -3.689 0.441 1.00 86.25 78 GLU A CA 1
ATOM 537 C C . GLU A 1 78 ? -17.925 -2.962 -0.901 1.00 86.25 78 GLU A C 1
ATOM 539 O O . GLU A 1 78 ? -17.320 -3.495 -1.829 1.00 86.25 78 GLU A O 1
ATOM 544 N N . ALA A 1 79 ? -18.392 -1.714 -1.008 1.00 88.31 79 ALA A N 1
ATOM 545 C CA . ALA A 1 79 ? -18.210 -0.916 -2.218 1.00 88.31 79 ALA A CA 1
ATOM 546 C C . ALA A 1 79 ? -16.724 -0.667 -2.533 1.00 88.31 79 ALA A C 1
ATOM 548 O O . ALA A 1 79 ? -16.307 -0.769 -3.689 1.00 88.31 79 ALA A O 1
ATOM 549 N N . ARG A 1 80 ? -15.900 -0.381 -1.514 1.00 88.00 80 ARG A N 1
ATOM 550 C CA . ARG A 1 80 ? -14.450 -0.198 -1.700 1.00 88.00 80 ARG A CA 1
ATOM 551 C C . ARG A 1 80 ? -13.750 -1.500 -2.066 1.00 88.00 80 ARG A C 1
ATOM 553 O O . ARG A 1 80 ? -12.870 -1.483 -2.927 1.00 88.00 80 ARG A O 1
ATOM 560 N N . ARG A 1 81 ? -14.163 -2.619 -1.467 1.00 85.31 81 ARG A N 1
ATOM 561 C CA . ARG A 1 81 ? -13.687 -3.952 -1.850 1.00 85.31 81 ARG A CA 1
ATOM 562 C C . ARG A 1 81 ? -14.025 -4.261 -3.303 1.00 85.31 81 ARG A C 1
ATOM 564 O O . ARG A 1 81 ? -13.134 -4.610 -4.067 1.00 85.31 81 ARG A O 1
ATOM 571 N N . ALA A 1 82 ? -15.280 -4.079 -3.702 1.00 89.12 82 ALA A N 1
ATOM 572 C CA . ALA A 1 82 ? -15.730 -4.345 -5.061 1.00 89.12 82 ALA A CA 1
ATOM 573 C C . ALA A 1 82 ? -14.993 -3.472 -6.087 1.00 89.12 82 ALA A C 1
ATOM 575 O O . ALA A 1 82 ? -14.580 -3.972 -7.130 1.00 89.12 82 ALA A O 1
ATOM 576 N N . ALA A 1 83 ? -14.764 -2.191 -5.781 1.00 91.31 83 ALA A N 1
ATOM 577 C CA . ALA A 1 83 ? -13.979 -1.306 -6.639 1.00 91.31 83 ALA A CA 1
ATOM 578 C C . ALA A 1 83 ? -12.526 -1.784 -6.780 1.00 91.31 83 ALA A C 1
ATOM 580 O O . ALA A 1 83 ? -11.969 -1.776 -7.879 1.00 91.31 83 ALA A O 1
ATOM 581 N N . PHE A 1 84 ? -11.928 -2.238 -5.678 1.00 89.81 84 PHE A N 1
ATOM 582 C CA . PHE A 1 84 ? -10.594 -2.816 -5.682 1.00 89.81 84 PHE A CA 1
ATOM 583 C C . PHE A 1 84 ? -10.531 -4.110 -6.501 1.00 89.81 84 PHE A C 1
ATOM 585 O O . PHE A 1 84 ? -9.678 -4.226 -7.378 1.00 89.81 84 PHE A O 1
ATOM 592 N N . ASP A 1 85 ? -11.447 -5.050 -6.277 1.00 89.81 85 ASP A N 1
ATOM 593 C CA . ASP A 1 85 ? -11.498 -6.320 -7.004 1.00 89.81 85 ASP A CA 1
ATOM 594 C C . ASP A 1 85 ? -11.747 -6.089 -8.506 1.00 89.81 85 ASP A C 1
ATOM 596 O O . ASP A 1 85 ? -11.080 -6.699 -9.344 1.00 89.81 85 ASP A O 1
ATOM 600 N N . ALA A 1 86 ? -12.621 -5.139 -8.858 1.00 91.44 86 ALA A N 1
ATOM 601 C CA . ALA A 1 86 ? -12.869 -4.736 -10.240 1.00 91.44 86 ALA A CA 1
ATOM 602 C C . ALA A 1 86 ? -11.618 -4.144 -10.906 1.00 91.44 86 ALA A C 1
ATOM 604 O O . ALA A 1 86 ? -11.275 -4.535 -12.020 1.00 91.44 86 ALA A O 1
ATOM 605 N N . ALA A 1 87 ? -10.898 -3.249 -10.220 1.00 90.69 87 ALA A N 1
ATOM 606 C CA . ALA A 1 87 ? -9.632 -2.714 -10.719 1.00 90.69 87 ALA A CA 1
ATOM 607 C C . ALA A 1 87 ? -8.594 -3.827 -10.920 1.00 90.69 87 ALA A C 1
ATOM 609 O O . ALA A 1 87 ? -7.853 -3.834 -11.902 1.00 90.69 87 ALA A O 1
ATOM 610 N N . ASN A 1 88 ? -8.553 -4.797 -10.008 1.00 87.00 88 ASN A N 1
ATOM 611 C CA . ASN A 1 88 ? -7.578 -5.876 -10.040 1.00 87.00 88 ASN A CA 1
ATOM 612 C C . ASN A 1 88 ? -7.850 -6.909 -11.146 1.00 87.00 88 ASN A C 1
ATOM 614 O O . ASN A 1 88 ? -6.906 -7.554 -11.615 1.00 87.00 88 ASN A O 1
ATOM 618 N N . ALA A 1 89 ? -9.110 -7.036 -11.571 1.00 90.12 89 ALA A N 1
ATOM 619 C CA . ALA A 1 89 ? -9.557 -7.893 -12.666 1.00 90.12 89 ALA A CA 1
ATOM 620 C C . ALA A 1 89 ? -9.303 -7.301 -14.067 1.00 90.12 89 ALA A C 1
ATOM 622 O O . ALA A 1 89 ? -9.481 -8.002 -15.065 1.00 90.12 89 ALA A O 1
ATOM 623 N N . LEU A 1 90 ? -8.875 -6.036 -14.166 1.00 89.00 90 LEU A N 1
ATOM 624 C CA . LEU A 1 90 ? -8.532 -5.411 -15.444 1.00 89.00 90 LEU A CA 1
ATOM 625 C C . LEU A 1 90 ? -7.352 -6.134 -16.112 1.00 89.00 90 LEU A C 1
ATOM 627 O O . LEU A 1 90 ? -6.311 -6.377 -15.497 1.00 89.00 90 LEU A O 1
ATOM 631 N N . THR A 1 91 ? -7.513 -6.446 -17.399 1.00 88.81 91 THR A N 1
ATOM 632 C CA . THR A 1 91 ? -6.497 -7.124 -18.220 1.00 88.81 91 THR A CA 1
ATOM 633 C C . THR A 1 91 ? -5.447 -6.156 -18.758 1.00 88.81 91 THR A C 1
ATOM 635 O O . THR A 1 91 ? -4.280 -6.523 -18.899 1.00 88.81 91 THR A O 1
ATOM 638 N N . ASN A 1 92 ? -5.837 -4.906 -19.027 1.00 90.25 92 ASN A N 1
ATOM 639 C CA . ASN A 1 92 ? -4.909 -3.846 -19.397 1.00 90.25 92 ASN A CA 1
ATOM 640 C C . ASN A 1 92 ? -4.100 -3.422 -18.164 1.00 90.25 92 ASN A C 1
ATOM 642 O O . ASN A 1 92 ? -4.636 -2.853 -17.213 1.00 90.25 92 ASN A O 1
ATOM 646 N N . VAL A 1 93 ? -2.791 -3.680 -18.199 1.00 81.75 93 VAL A N 1
ATOM 647 C CA . VAL A 1 93 ? -1.871 -3.413 -17.085 1.00 81.75 93 VAL A CA 1
ATOM 648 C C . VAL A 1 93 ? -1.828 -1.928 -16.714 1.00 81.75 93 VAL A C 1
ATOM 650 O O . VAL A 1 93 ? -1.812 -1.610 -15.527 1.00 81.75 93 VAL A O 1
ATOM 653 N N . ASN A 1 94 ? -1.862 -1.022 -17.692 1.00 84.62 94 ASN A N 1
ATOM 654 C CA . ASN A 1 94 ? -1.783 0.418 -17.434 1.00 84.62 94 ASN A CA 1
ATOM 655 C C . ASN A 1 94 ? -3.079 0.939 -16.800 1.00 84.62 94 ASN A C 1
ATOM 657 O O . ASN A 1 94 ? -3.036 1.693 -15.829 1.00 84.62 94 ASN A O 1
ATOM 661 N N . GLU A 1 95 ? -4.237 0.496 -17.297 1.00 88.69 95 GLU A N 1
ATOM 662 C CA . GLU A 1 95 ? -5.538 0.850 -16.711 1.00 88.69 95 GLU A CA 1
ATOM 663 C C . GLU A 1 95 ? -5.693 0.276 -15.302 1.00 88.69 95 GLU A C 1
ATOM 665 O O . GLU A 1 95 ? -6.094 0.992 -14.382 1.00 88.69 95 GLU A O 1
ATOM 670 N N . LYS A 1 96 ? -5.302 -0.992 -15.110 1.00 88.00 96 LYS A N 1
ATOM 671 C CA . LYS A 1 96 ? -5.232 -1.636 -13.796 1.00 88.00 96 LYS A CA 1
ATOM 672 C C . LYS A 1 96 ? -4.403 -0.808 -12.819 1.00 88.00 96 LYS A C 1
ATOM 674 O O . LYS A 1 96 ? -4.862 -0.502 -11.721 1.00 88.00 96 LYS A O 1
ATOM 679 N N . GLN A 1 97 ? -3.189 -0.426 -13.212 1.00 84.75 97 GLN A N 1
ATOM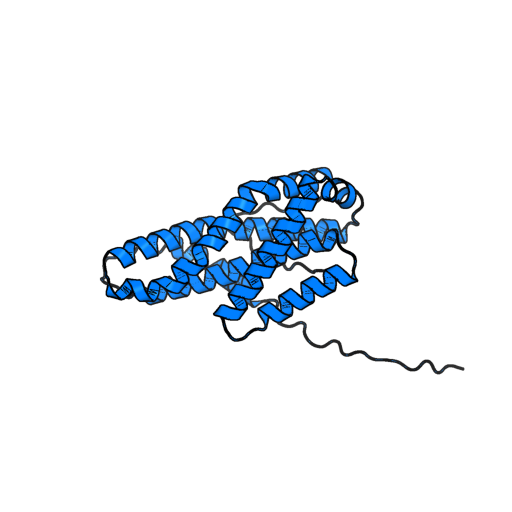 680 C CA . GLN A 1 97 ? -2.293 0.368 -12.371 1.00 84.75 97 GLN A CA 1
ATOM 681 C C . GLN A 1 97 ? -2.880 1.737 -12.032 1.00 84.75 97 GLN A C 1
ATOM 683 O O . GLN A 1 97 ? -2.850 2.130 -10.867 1.00 84.75 97 GLN A O 1
ATOM 688 N N . ALA A 1 98 ? -3.433 2.445 -13.018 1.00 88.62 98 ALA A N 1
ATOM 689 C CA . ALA A 1 98 ? -4.062 3.743 -12.802 1.00 88.62 98 ALA A CA 1
ATOM 690 C C . ALA A 1 98 ? -5.222 3.646 -11.800 1.00 88.62 98 ALA A C 1
ATOM 692 O O . ALA A 1 98 ? -5.289 4.433 -10.857 1.00 88.62 98 ALA A O 1
ATOM 693 N N . LYS A 1 99 ? -6.085 2.631 -11.937 1.00 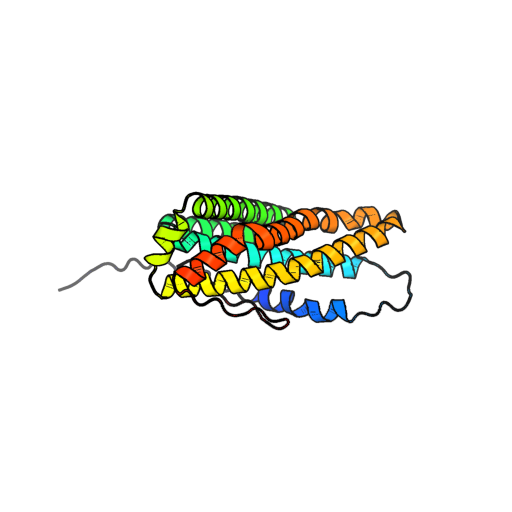90.81 99 LYS A N 1
ATOM 694 C CA . LYS A 1 99 ? -7.216 2.417 -11.024 1.00 90.81 99 LYS A CA 1
ATOM 695 C C . LYS A 1 99 ? -6.780 2.033 -9.614 1.00 90.81 99 LYS A C 1
ATOM 697 O O . LYS A 1 99 ? -7.330 2.551 -8.646 1.00 90.81 99 LYS A O 1
ATOM 702 N N . LEU A 1 100 ? -5.768 1.177 -9.480 1.00 88.81 100 LEU A N 1
ATOM 703 C CA . LEU A 1 100 ? -5.208 0.845 -8.168 1.00 88.81 100 LEU A CA 1
ATOM 704 C C . LEU A 1 100 ? -4.563 2.066 -7.492 1.00 88.81 100 LEU A C 1
ATOM 706 O O . LEU A 1 100 ? -4.640 2.184 -6.273 1.00 88.81 100 LEU A O 1
ATOM 710 N N . ASN A 1 101 ? -3.998 3.004 -8.256 1.00 88.94 101 ASN A N 1
ATOM 711 C CA . ASN A 1 101 ? -3.451 4.253 -7.709 1.00 88.94 101 ASN A CA 1
ATOM 712 C C . ASN A 1 101 ? -4.514 5.197 -7.212 1.00 88.94 101 ASN A C 1
ATOM 714 O O . ASN A 1 101 ? -4.412 5.695 -6.100 1.00 88.94 101 ASN A O 1
ATOM 718 N N . GLU A 1 102 ? -5.540 5.409 -8.023 1.00 90.81 102 GLU A N 1
ATOM 719 C CA . GLU A 1 102 ? -6.684 6.229 -7.652 1.00 90.81 102 GLU A CA 1
ATOM 720 C C . GLU A 1 102 ? -7.325 5.702 -6.357 1.00 90.81 102 GLU A C 1
ATOM 722 O O . GLU A 1 102 ? -7.619 6.459 -5.426 1.00 90.81 102 GLU A O 1
ATOM 727 N N . LEU A 1 103 ? -7.467 4.376 -6.249 1.00 91.00 103 LEU A N 1
ATOM 728 C CA . LEU A 1 103 ? -7.938 3.724 -5.031 1.00 91.00 103 LEU A CA 1
ATOM 729 C C . LEU A 1 103 ? -6.974 3.924 -3.863 1.00 91.00 103 LEU A C 1
ATOM 731 O O . LEU A 1 103 ? -7.428 4.291 -2.782 1.00 91.00 103 LEU A O 1
ATOM 735 N N . TYR A 1 104 ? -5.671 3.718 -4.050 1.00 91.31 104 TYR A N 1
ATOM 736 C CA . TYR A 1 104 ? -4.684 3.958 -2.999 1.00 91.31 104 TYR A CA 1
ATOM 737 C C . TYR A 1 104 ? -4.747 5.400 -2.488 1.00 91.31 104 TYR A C 1
ATOM 739 O O . TYR A 1 104 ? -4.901 5.614 -1.291 1.00 91.31 104 TYR A O 1
ATOM 747 N N . GLU A 1 105 ? -4.669 6.383 -3.384 1.00 91.62 105 GLU A N 1
ATOM 748 C CA . GLU A 1 105 ? -4.606 7.804 -3.043 1.00 91.62 105 GLU A CA 1
ATOM 749 C C . GLU A 1 105 ? -5.872 8.273 -2.331 1.00 91.62 105 GLU A C 1
ATOM 751 O O . GLU A 1 105 ? -5.784 8.901 -1.275 1.00 91.62 105 GLU A O 1
ATOM 756 N N . SER A 1 106 ? -7.049 7.919 -2.855 1.00 92.44 106 SER A N 1
ATOM 757 C CA . SER A 1 106 ? -8.327 8.267 -2.224 1.00 92.44 106 SER A CA 1
ATOM 758 C C . SER A 1 106 ? -8.470 7.643 -0.834 1.00 92.44 106 SER A C 1
ATOM 760 O O . SER A 1 106 ? -8.896 8.307 0.113 1.00 92.44 106 SER A O 1
ATOM 762 N N . ASN A 1 107 ? -8.070 6.379 -0.676 1.00 92.38 107 ASN A N 1
ATOM 763 C CA . ASN A 1 107 ? -8.125 5.695 0.609 1.00 92.38 107 ASN A CA 1
ATOM 764 C C . ASN A 1 107 ? -7.089 6.250 1.595 1.00 92.38 107 ASN A C 1
ATOM 766 O O . ASN A 1 107 ? -7.421 6.468 2.759 1.00 92.38 107 ASN A O 1
ATOM 770 N N . ALA A 1 108 ? -5.861 6.510 1.153 1.00 93.19 108 ALA A N 1
ATOM 771 C CA . ALA A 1 108 ? -4.809 7.069 1.993 1.00 93.19 108 ALA A CA 1
ATOM 772 C C . ALA A 1 108 ? -5.181 8.476 2.474 1.00 93.19 108 ALA A C 1
ATOM 774 O O . ALA A 1 108 ? -5.071 8.757 3.665 1.00 93.19 108 ALA A O 1
ATOM 775 N N . ALA A 1 109 ? -5.707 9.323 1.584 1.00 93.75 109 ALA A N 1
ATOM 776 C CA . ALA A 1 109 ? -6.168 10.664 1.929 1.00 93.75 109 ALA A CA 1
ATOM 777 C C . ALA A 1 109 ? -7.329 10.638 2.934 1.00 93.75 109 ALA A C 1
ATOM 779 O O . ALA A 1 109 ? -7.328 11.397 3.905 1.00 93.75 109 ALA A O 1
ATOM 780 N N . GLU A 1 110 ? -8.303 9.744 2.744 1.00 93.25 110 GLU A N 1
ATOM 781 C CA . GLU A 1 110 ? -9.419 9.596 3.681 1.00 93.25 110 GLU A CA 1
ATOM 782 C C . GLU A 1 110 ? -8.953 9.085 5.051 1.00 93.25 110 GLU A C 1
ATOM 784 O O . GLU A 1 110 ? -9.366 9.614 6.085 1.00 93.25 110 GLU A O 1
ATOM 789 N N . LEU A 1 111 ? -8.047 8.103 5.079 1.00 92.50 111 LEU A N 1
ATOM 790 C CA . LEU A 1 111 ? -7.477 7.592 6.325 1.00 92.50 111 LEU A CA 1
ATOM 791 C C . LEU A 1 111 ? -6.685 8.684 7.054 1.00 92.50 111 LEU A C 1
ATOM 793 O O . LEU A 1 111 ? -6.855 8.893 8.255 1.00 92.50 111 LEU A O 1
ATOM 797 N N . GLU A 1 112 ? -5.857 9.427 6.324 1.00 94.38 112 GLU A N 1
ATOM 798 C CA . GLU A 1 112 ? -5.099 10.558 6.847 1.00 94.38 112 GLU A CA 1
ATOM 799 C C . GLU A 1 112 ? -6.026 11.638 7.430 1.00 94.38 112 GLU A C 1
ATOM 801 O O . GLU A 1 112 ? -5.784 12.125 8.540 1.00 94.38 112 GLU A O 1
ATOM 806 N N . ARG A 1 113 ? -7.123 11.975 6.739 1.00 94.69 113 ARG A N 1
ATOM 807 C CA . ARG A 1 113 ? -8.154 12.902 7.234 1.00 94.69 113 ARG A CA 1
ATOM 808 C C . ARG A 1 113 ? -8.766 12.408 8.549 1.00 94.69 113 ARG A C 1
ATOM 810 O O . ARG A 1 113 ? -8.917 13.196 9.487 1.00 94.69 113 ARG A O 1
ATOM 817 N N . ARG A 1 114 ? -9.093 11.117 8.657 1.00 91.38 114 ARG A N 1
ATOM 818 C CA . ARG A 1 114 ? -9.653 10.505 9.882 1.00 91.38 114 ARG A CA 1
ATOM 819 C C . ARG A 1 114 ? -8.670 10.507 11.046 1.00 91.38 114 ARG A C 1
ATOM 821 O O . ARG A 1 114 ? -9.064 10.756 12.184 1.00 91.38 114 ARG A O 1
ATOM 828 N N . VAL A 1 115 ? -7.387 10.277 10.772 1.00 91.06 115 VAL A N 1
ATOM 829 C CA . VAL A 1 115 ? -6.323 10.378 11.781 1.00 91.06 115 VAL A CA 1
ATOM 830 C C . VAL A 1 115 ? -6.190 11.819 12.273 1.00 91.06 115 VAL A C 1
ATOM 832 O O . VAL A 1 115 ? -6.179 12.051 13.480 1.00 91.06 115 VAL A O 1
ATOM 835 N N . LYS A 1 116 ? -6.137 12.793 11.356 1.00 92.50 116 LYS A N 1
ATOM 836 C CA . LYS A 1 116 ? -5.969 14.219 11.682 1.00 92.50 116 LYS A CA 1
ATOM 837 C C . LYS A 1 116 ? -7.165 14.821 12.422 1.00 92.50 116 LYS A C 1
ATOM 839 O O . LYS A 1 116 ? -6.970 15.661 13.292 1.00 92.50 116 LYS A O 1
ATOM 844 N N . SER A 1 117 ? -8.382 14.389 12.100 1.00 92.38 117 SER A N 1
ATOM 845 C CA . SER A 1 117 ? -9.613 14.851 12.764 1.00 92.38 117 SER A CA 1
ATOM 846 C C . SER A 1 117 ? -9.872 14.191 14.123 1.00 92.38 117 SER A C 1
ATOM 848 O O . SER A 1 117 ? -10.752 14.634 14.853 1.00 92.38 117 SER A O 1
ATOM 850 N N . GLY A 1 118 ? -9.127 13.138 14.479 1.00 88.50 118 GLY A N 1
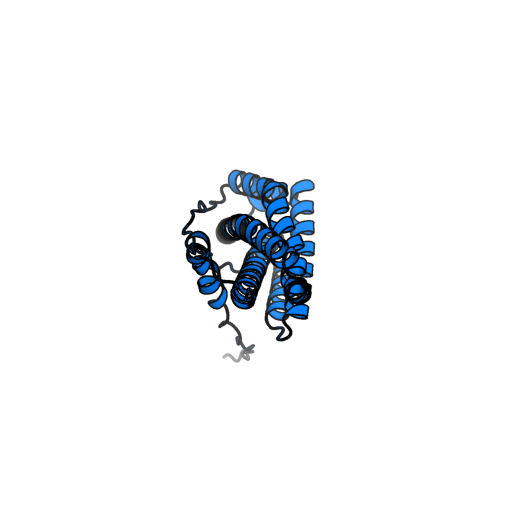ATOM 851 C CA . GLY A 1 118 ? -9.343 12.366 15.707 1.00 88.50 118 GLY A CA 1
ATOM 852 C C . GLY A 1 118 ? -10.447 11.307 15.604 1.00 88.50 118 GLY A C 1
ATOM 853 O O . GLY A 1 118 ? -10.562 10.474 16.503 1.00 88.50 118 GLY A O 1
ATOM 854 N N . GLU A 1 119 ? -11.185 11.267 14.493 1.00 89.31 119 GLU A N 1
ATOM 855 C CA . GLU A 1 119 ? -12.241 10.288 14.213 1.00 89.31 119 GLU A CA 1
ATOM 856 C C . GLU A 1 119 ? -11.721 8.843 14.343 1.00 89.31 119 GLU A C 1
ATOM 858 O O . GLU A 1 119 ? -12.326 8.008 15.018 1.00 89.31 119 GLU A O 1
ATOM 863 N N . ALA A 1 120 ? -10.533 8.569 13.790 1.00 89.81 120 ALA A N 1
ATOM 864 C CA . ALA A 1 120 ? -9.909 7.247 13.866 1.00 89.81 120 ALA A CA 1
ATOM 865 C C . ALA A 1 120 ? -9.603 6.823 15.314 1.00 89.81 120 ALA A C 1
ATOM 867 O O . ALA A 1 120 ? -9.744 5.652 15.659 1.00 89.81 120 ALA A O 1
ATOM 868 N N . LYS A 1 121 ? -9.210 7.765 16.184 1.00 88.88 121 LYS A N 1
ATOM 869 C CA . LYS A 1 121 ? -8.900 7.479 17.594 1.00 88.88 121 LYS A CA 1
ATOM 870 C C . LYS A 1 121 ? -10.147 7.040 18.353 1.00 88.88 121 LYS A C 1
ATOM 872 O O . LYS A 1 121 ? -10.093 6.073 19.110 1.00 88.88 121 LYS A O 1
ATOM 877 N N . GLU A 1 122 ? -11.251 7.756 18.160 1.00 87.25 122 GLU A N 1
ATOM 878 C CA . GLU A 1 122 ? -12.514 7.454 18.831 1.00 87.25 122 GLU A CA 1
ATOM 879 C C . GLU A 1 122 ? -13.069 6.096 18.387 1.00 87.25 122 GLU A C 1
ATOM 881 O O . GLU A 1 122 ? -13.498 5.292 19.217 1.00 87.25 122 GLU A O 1
ATOM 886 N N . GLN A 1 123 ? -13.027 5.824 17.082 1.00 88.75 123 GLN A N 1
ATOM 887 C CA . GLN A 1 123 ? -13.583 4.601 16.516 1.00 88.75 123 GLN A CA 1
ATOM 888 C C . GLN A 1 123 ? -12.710 3.376 16.815 1.00 88.75 123 GLN A C 1
ATOM 890 O O . GLN A 1 123 ? -13.257 2.346 17.201 1.00 88.75 123 GLN A O 1
ATOM 895 N N . MET A 1 124 ? -11.370 3.479 16.746 1.00 89.81 124 MET A N 1
ATOM 896 C CA . MET A 1 124 ? -10.463 2.350 17.029 1.00 89.81 124 MET A CA 1
ATOM 897 C C . MET A 1 124 ? -10.661 1.751 18.430 1.00 89.81 124 MET A C 1
ATOM 899 O O . MET A 1 124 ? -10.564 0.535 18.604 1.00 89.81 124 MET A O 1
ATOM 903 N N . GLY A 1 125 ? -10.963 2.583 19.433 1.00 85.38 125 GLY A N 1
ATOM 904 C CA . GLY A 1 125 ? -11.211 2.120 20.802 1.00 85.38 125 GLY A CA 1
ATOM 905 C C . GLY A 1 125 ? -12.476 1.267 20.952 1.00 85.38 125 GLY A C 1
ATOM 906 O O . GLY A 1 125 ? -12.555 0.461 21.877 1.00 85.38 125 GLY A O 1
ATOM 907 N N . LYS A 1 126 ? -13.436 1.416 20.030 1.00 89.06 126 LYS A N 1
ATOM 908 C CA . LYS A 1 126 ? -14.752 0.756 20.046 1.00 89.06 126 LYS A CA 1
ATOM 909 C C . LYS A 1 126 ? -14.816 -0.487 19.150 1.00 89.06 126 LYS A C 1
ATOM 911 O O . LYS A 1 126 ? -15.860 -1.128 19.083 1.00 89.06 126 LYS A O 1
ATOM 916 N N . LEU A 1 127 ? -13.730 -0.811 18.446 1.00 90.19 127 LEU A N 1
ATOM 917 C CA . LEU A 1 127 ? -13.688 -1.953 17.536 1.00 90.19 127 LEU A CA 1
ATOM 918 C C . LEU A 1 127 ? -13.753 -3.281 18.293 1.00 90.19 127 LEU A C 1
ATOM 920 O O . LEU A 1 127 ? -13.142 -3.443 19.352 1.00 90.19 127 LEU A O 1
ATOM 924 N N . ASP A 1 128 ? -14.449 -4.246 17.702 1.00 90.88 128 ASP A N 1
ATOM 925 C CA . ASP A 1 128 ? -14.404 -5.637 18.137 1.00 90.88 128 ASP A CA 1
ATOM 926 C C . ASP A 1 128 ? -13.036 -6.284 17.836 1.00 90.88 128 ASP A C 1
ATOM 928 O O . ASP A 1 128 ? -12.186 -5.739 17.125 1.00 90.88 128 ASP A O 1
ATOM 932 N N . ALA A 1 129 ? -12.807 -7.469 18.405 1.00 90.81 129 ALA A N 1
ATOM 933 C CA . ALA A 1 129 ? -11.539 -8.181 18.265 1.00 90.81 129 ALA A CA 1
ATOM 934 C C . ALA A 1 129 ? -11.201 -8.545 16.807 1.00 90.81 129 ALA A C 1
ATOM 936 O O . ALA A 1 129 ? -10.023 -8.544 16.446 1.00 90.81 129 ALA A O 1
ATOM 937 N N . ALA A 1 130 ? -12.205 -8.819 15.966 1.00 88.06 130 ALA A N 1
ATOM 938 C CA . ALA A 1 130 ? -11.993 -9.192 14.571 1.00 88.06 130 ALA A CA 1
ATOM 939 C C . ALA A 1 130 ? -11.472 -7.996 13.762 1.00 88.06 130 ALA A C 1
ATOM 941 O O . ALA A 1 130 ? -10.429 -8.095 13.115 1.00 88.06 130 ALA A O 1
ATOM 942 N N . LYS A 1 131 ? -12.112 -6.830 13.896 1.00 89.88 131 LYS A N 1
ATOM 943 C CA . LYS A 1 131 ? -11.670 -5.586 13.247 1.00 89.88 131 LYS A CA 1
ATOM 944 C C . LYS A 1 131 ? -10.314 -5.117 13.757 1.00 89.88 131 LYS A C 1
ATOM 946 O O . LYS A 1 131 ? -9.490 -4.642 12.977 1.00 89.88 131 LYS A O 1
ATOM 951 N N . LYS A 1 132 ? -10.040 -5.282 15.056 1.00 92.38 132 LYS A N 1
ATOM 952 C CA . LYS A 1 132 ? -8.708 -5.010 15.616 1.00 92.38 132 LYS A CA 1
ATOM 953 C C . LYS A 1 132 ? -7.649 -5.897 14.970 1.00 92.38 132 LYS A C 1
ATOM 955 O O . LYS A 1 132 ? -6.642 -5.377 14.500 1.00 92.38 132 LYS A O 1
ATOM 960 N N . LYS A 1 133 ? -7.893 -7.208 14.887 1.00 90.56 133 LYS A N 1
ATOM 961 C CA . LYS A 1 133 ? -6.979 -8.136 14.217 1.00 90.56 133 LYS A CA 1
ATOM 962 C C . LYS A 1 133 ? -6.752 -7.749 12.752 1.00 90.56 133 LYS A C 1
ATOM 964 O O . LYS A 1 133 ? -5.604 -7.676 12.328 1.00 90.56 133 LYS A O 1
ATOM 969 N N . GLN A 1 134 ? -7.814 -7.423 12.018 1.00 89.56 134 GLN A N 1
ATOM 970 C CA . GLN A 1 134 ? -7.718 -6.977 10.627 1.00 89.56 134 GLN A CA 1
ATOM 971 C C . GLN A 1 134 ? -6.839 -5.728 10.473 1.00 89.56 134 GLN A C 1
ATOM 973 O O . GLN A 1 134 ? -5.997 -5.686 9.580 1.00 89.56 134 GLN A O 1
ATOM 978 N N . ILE A 1 135 ? -6.984 -4.727 11.349 1.00 92.75 135 ILE A N 1
ATOM 979 C CA . ILE A 1 135 ? -6.108 -3.544 11.347 1.00 92.75 135 ILE A CA 1
ATOM 980 C C . ILE A 1 135 ? -4.656 -3.940 11.626 1.00 92.75 135 ILE A C 1
ATOM 982 O O . ILE A 1 135 ? -3.756 -3.435 10.959 1.00 92.75 135 ILE A O 1
ATOM 986 N N . GLY A 1 136 ? -4.420 -4.827 12.595 1.00 93.56 136 GLY A N 1
ATOM 987 C CA . GLY A 1 136 ? -3.087 -5.331 12.926 1.00 93.56 136 GLY A CA 1
ATOM 988 C C . GLY A 1 136 ? -2.394 -5.993 11.735 1.00 93.56 136 GLY A C 1
ATOM 989 O O . GLY A 1 136 ? -1.275 -5.621 11.376 1.00 93.56 136 GLY A O 1
ATOM 990 N N . ASP A 1 137 ? -3.101 -6.909 11.077 1.00 92.38 137 ASP A N 1
ATOM 991 C CA . ASP A 1 137 ? -2.639 -7.624 9.886 1.00 92.38 137 ASP A CA 1
ATOM 992 C C . ASP A 1 137 ? -2.417 -6.660 8.703 1.00 92.38 137 ASP A C 1
ATOM 994 O O . ASP A 1 137 ? -1.401 -6.728 8.008 1.00 92.38 137 ASP A O 1
ATOM 998 N N . ALA A 1 138 ? -3.318 -5.694 8.503 1.00 93.88 138 ALA A N 1
ATOM 999 C CA . ALA A 1 138 ? -3.190 -4.692 7.450 1.00 93.88 138 ALA A CA 1
ATOM 1000 C C . ALA A 1 138 ? -2.017 -3.728 7.696 1.00 93.88 138 ALA A C 1
ATOM 1002 O O . ALA A 1 138 ? -1.309 -3.363 6.759 1.00 93.88 138 ALA A O 1
ATOM 1003 N N . LEU A 1 139 ? -1.755 -3.348 8.949 1.00 94.75 139 LEU A N 1
ATOM 1004 C CA . LEU A 1 139 ? -0.587 -2.546 9.314 1.00 94.75 139 LEU A CA 1
ATOM 1005 C C . LEU A 1 139 ? 0.720 -3.317 9.109 1.00 94.75 139 LEU A C 1
ATOM 1007 O O . LEU A 1 139 ? 1.682 -2.744 8.595 1.00 94.75 139 LEU A O 1
ATOM 1011 N N . MET A 1 140 ? 0.752 -4.609 9.447 1.00 93.25 140 MET A N 1
ATOM 1012 C CA . MET A 1 140 ? 1.887 -5.484 9.142 1.00 93.25 140 MET A CA 1
ATOM 1013 C C . MET A 1 140 ? 2.134 -5.549 7.628 1.00 93.25 140 MET A C 1
ATOM 1015 O O . MET A 1 140 ? 3.255 -5.312 7.177 1.00 93.25 140 MET A O 1
ATOM 1019 N N . ASN A 1 141 ? 1.092 -5.808 6.837 1.00 92.94 141 ASN A N 1
ATOM 1020 C CA . ASN A 1 141 ? 1.169 -5.866 5.377 1.00 92.94 141 ASN A CA 1
ATOM 1021 C C . ASN A 1 141 ? 1.645 -4.552 4.756 1.00 92.94 141 ASN A C 1
ATOM 1023 O O . ASN A 1 141 ? 2.526 -4.554 3.894 1.00 92.94 141 ASN A O 1
ATOM 1027 N N . PHE A 1 142 ? 1.112 -3.424 5.223 1.00 94.06 142 PHE A N 1
ATOM 1028 C CA . PHE A 1 142 ? 1.570 -2.114 4.784 1.00 94.06 142 PHE A CA 1
ATOM 1029 C C . PHE A 1 142 ? 3.037 -1.883 5.159 1.00 94.06 142 PHE A C 1
ATOM 1031 O O . PHE A 1 142 ? 3.801 -1.359 4.350 1.00 94.06 142 PHE A O 1
ATOM 1038 N N . GLY A 1 143 ? 3.458 -2.302 6.355 1.00 92.62 143 GLY A N 1
ATOM 1039 C CA . GLY A 1 143 ? 4.852 -2.240 6.791 1.00 92.62 143 GLY A CA 1
ATOM 1040 C C . GLY A 1 143 ? 5.788 -3.060 5.897 1.00 92.62 143 GLY A C 1
ATOM 1041 O O . GLY A 1 143 ? 6.823 -2.545 5.475 1.00 92.62 143 GLY A O 1
ATOM 1042 N N . ILE A 1 144 ? 5.398 -4.287 5.528 1.00 90.94 144 ILE A N 1
ATOM 1043 C CA . ILE A 1 144 ? 6.122 -5.115 4.546 1.00 90.94 144 ILE A CA 1
ATOM 1044 C C . ILE A 1 144 ? 6.239 -4.363 3.219 1.00 90.94 144 ILE A C 1
ATOM 1046 O O . ILE A 1 144 ? 7.348 -4.141 2.734 1.00 90.94 144 ILE A O 1
ATOM 1050 N N . GLY A 1 145 ? 5.111 -3.900 2.672 1.00 91.44 145 GLY A N 1
ATOM 1051 C CA . GLY A 1 145 ? 5.092 -3.141 1.421 1.00 91.44 145 GLY A CA 1
ATOM 1052 C C . GLY A 1 145 ? 5.957 -1.879 1.482 1.00 91.44 145 GLY A C 1
ATOM 1053 O O . GLY A 1 145 ? 6.662 -1.566 0.531 1.00 91.44 145 GLY A O 1
ATOM 1054 N N . SER A 1 146 ? 6.000 -1.190 2.620 1.00 91.94 146 SER A N 1
ATOM 1055 C CA . SER A 1 146 ? 6.795 0.030 2.806 1.00 91.94 146 SER A CA 1
ATOM 1056 C C . SER A 1 146 ? 8.300 -0.236 2.783 1.00 91.94 146 SER A C 1
ATOM 1058 O O . SER A 1 146 ? 9.045 0.491 2.125 1.00 91.94 146 SER A O 1
ATOM 1060 N N . LEU A 1 147 ? 8.767 -1.300 3.445 1.00 90.44 147 LEU A N 1
ATOM 1061 C CA . LEU A 1 147 ? 10.179 -1.697 3.390 1.00 90.44 147 LEU A CA 1
ATOM 1062 C C . LEU A 1 147 ? 10.590 -2.079 1.964 1.00 90.44 147 LEU A C 1
ATOM 1064 O O . LEU A 1 147 ? 11.658 -1.689 1.489 1.00 90.44 147 LEU A O 1
ATOM 1068 N N . GLN A 1 148 ? 9.713 -2.789 1.257 1.00 89.00 148 GLN A N 1
ATOM 1069 C CA . GLN A 1 148 ? 9.927 -3.147 -0.142 1.00 89.00 148 GLN A CA 1
ATOM 1070 C C . GLN A 1 148 ? 9.920 -1.911 -1.051 1.00 89.00 148 GLN A C 1
ATOM 1072 O O . GLN A 1 148 ? 10.727 -1.836 -1.976 1.00 89.00 148 GLN A O 1
ATOM 1077 N N . ALA A 1 149 ? 9.093 -0.904 -0.754 1.00 92.62 149 ALA A N 1
ATOM 1078 C CA . ALA A 1 149 ? 9.028 0.343 -1.514 1.00 92.62 149 ALA A CA 1
ATOM 1079 C C . ALA A 1 149 ? 10.353 1.106 -1.442 1.00 92.62 149 ALA A C 1
ATOM 1081 O O . ALA A 1 149 ? 10.801 1.650 -2.451 1.00 92.62 149 ALA A O 1
ATOM 1082 N N . VAL A 1 150 ? 11.024 1.097 -0.283 1.00 92.00 150 VAL A N 1
ATOM 1083 C CA . VAL A 1 150 ? 12.363 1.690 -0.128 1.00 92.00 150 VAL A CA 1
ATOM 1084 C C . VAL A 1 150 ? 13.379 0.991 -1.031 1.00 92.00 150 VAL A C 1
ATOM 1086 O O . VAL A 1 150 ? 14.150 1.662 -1.720 1.00 92.00 150 VAL A O 1
ATOM 1089 N N . VAL A 1 151 ? 13.385 -0.346 -1.045 1.00 90.62 151 VAL A N 1
ATOM 1090 C CA . VAL A 1 151 ? 14.303 -1.132 -1.887 1.00 90.62 151 VAL A CA 1
ATOM 1091 C C . VAL A 1 151 ? 14.028 -0.865 -3.365 1.00 90.62 151 VAL A C 1
ATOM 1093 O O . VAL A 1 151 ? 14.941 -0.482 -4.095 1.00 90.62 151 VAL A O 1
ATOM 1096 N N . LEU A 1 152 ? 12.768 -0.975 -3.788 1.00 91.69 152 LEU A N 1
ATOM 1097 C CA . LEU A 1 152 ? 12.368 -0.763 -5.176 1.00 91.69 152 LEU A CA 1
ATOM 1098 C C . LEU A 1 152 ? 12.627 0.668 -5.641 1.00 91.69 152 LEU A C 1
ATOM 1100 O O . LEU A 1 152 ? 13.097 0.854 -6.756 1.00 91.69 152 LEU A O 1
ATOM 1104 N N . THR A 1 153 ? 12.417 1.681 -4.796 1.00 93.69 153 THR A N 1
ATOM 1105 C CA . THR A 1 153 ? 12.738 3.075 -5.148 1.00 93.69 153 THR A CA 1
ATOM 1106 C C . THR A 1 153 ? 14.216 3.219 -5.510 1.00 93.69 153 THR A C 1
ATOM 1108 O O . THR A 1 153 ? 14.547 3.785 -6.554 1.00 93.69 153 THR A O 1
ATOM 1111 N N . LYS A 1 154 ? 15.115 2.642 -4.699 1.00 92.69 154 LYS A N 1
ATOM 1112 C CA . LYS A 1 154 ? 16.561 2.646 -4.974 1.00 92.69 154 LYS A CA 1
ATOM 1113 C C . LYS A 1 154 ? 16.896 1.867 -6.246 1.00 92.69 154 LYS A C 1
ATOM 1115 O O . LYS A 1 154 ? 17.696 2.337 -7.055 1.00 92.69 154 LYS A O 1
ATOM 1120 N N . THR A 1 155 ? 16.268 0.709 -6.459 1.00 91.38 155 THR A N 1
ATOM 1121 C CA . THR A 1 155 ? 16.425 -0.061 -7.702 1.00 91.38 155 THR A CA 1
ATOM 1122 C C . THR A 1 155 ? 16.000 0.758 -8.918 1.00 91.38 155 THR A C 1
ATOM 1124 O O . THR A 1 155 ? 16.775 0.871 -9.864 1.00 91.38 155 THR A O 1
ATOM 1127 N N . GLY A 1 156 ? 14.806 1.354 -8.906 1.00 92.06 156 GLY A N 1
ATOM 1128 C CA . GLY A 1 156 ? 14.287 2.141 -10.023 1.00 92.06 156 GLY A CA 1
ATOM 1129 C C . GLY A 1 156 ? 15.188 3.332 -10.352 1.00 92.06 156 GLY A C 1
ATOM 1130 O O . GLY A 1 156 ? 15.508 3.560 -11.516 1.00 92.06 156 GLY A O 1
ATOM 1131 N N . GLN A 1 157 ? 15.697 4.032 -9.333 1.00 92.75 157 GLN A N 1
ATOM 1132 C CA . GLN A 1 157 ? 16.694 5.094 -9.513 1.00 92.75 157 GLN A CA 1
ATOM 1133 C C . GLN A 1 157 ? 17.988 4.576 -10.161 1.00 92.75 157 GLN A C 1
ATOM 1135 O O . GLN A 1 157 ? 18.505 5.207 -11.082 1.00 92.75 157 GLN A O 1
ATOM 1140 N N . SER A 1 158 ? 18.488 3.411 -9.736 1.00 90.81 158 SER A N 1
ATOM 1141 C CA . SER A 1 158 ? 19.665 2.782 -10.348 1.00 90.81 158 SER A CA 1
ATOM 1142 C C . SER A 1 158 ? 19.419 2.394 -11.811 1.00 90.81 158 SER A C 1
ATOM 1144 O O . SER A 1 158 ? 20.282 2.627 -12.657 1.00 90.81 158 SER A O 1
ATOM 1146 N N . LEU A 1 159 ? 18.235 1.867 -12.144 1.00 90.38 159 LEU A N 1
ATOM 1147 C CA . LEU A 1 159 ? 17.862 1.550 -13.527 1.00 90.38 159 LEU A CA 1
ATOM 1148 C C . LEU A 1 159 ? 17.835 2.802 -14.410 1.00 90.38 159 LEU A C 1
ATOM 1150 O O . LEU A 1 159 ? 18.383 2.776 -15.512 1.00 90.38 159 LEU A O 1
ATOM 1154 N N . LEU A 1 160 ? 17.290 3.915 -13.910 1.00 89.81 160 LEU A N 1
ATOM 1155 C CA . LEU A 1 160 ? 17.307 5.191 -14.630 1.00 89.81 160 LEU A CA 1
ATOM 1156 C C . LEU A 1 160 ? 18.732 5.702 -14.878 1.00 89.81 160 LEU A C 1
ATOM 1158 O O . LEU A 1 160 ? 19.028 6.156 -15.982 1.00 89.81 160 LEU A O 1
ATOM 1162 N N . GLN A 1 161 ? 19.625 5.593 -13.889 1.00 87.62 161 GLN A N 1
ATOM 1163 C CA . GLN A 1 161 ? 21.034 5.974 -14.046 1.00 87.62 161 GLN A CA 1
ATOM 1164 C C . GLN A 1 161 ? 21.736 5.121 -15.112 1.00 87.62 161 GLN A C 1
ATOM 1166 O O . GLN A 1 161 ? 22.416 5.664 -15.982 1.00 87.62 161 GLN A O 1
ATOM 1171 N N . LYS A 1 162 ? 21.521 3.798 -15.097 1.00 83.12 162 LYS A N 1
ATOM 1172 C CA . LYS A 1 162 ? 22.069 2.876 -16.108 1.00 83.12 162 LYS A CA 1
ATOM 1173 C C . LYS A 1 162 ? 21.530 3.165 -17.511 1.00 83.12 162 LYS A C 1
ATOM 1175 O O . LYS A 1 162 ? 22.277 3.081 -18.482 1.00 83.12 162 LYS A O 1
ATOM 1180 N N . ALA A 1 163 ? 20.254 3.526 -17.637 1.00 84.00 163 ALA A N 1
ATOM 1181 C CA . ALA A 1 163 ? 19.658 3.883 -18.922 1.00 84.00 163 ALA A CA 1
ATOM 1182 C C . ALA A 1 163 ? 20.159 5.232 -19.459 1.00 84.00 163 ALA A C 1
ATOM 1184 O O . ALA A 1 163 ? 20.288 5.384 -20.669 1.00 84.00 163 ALA A O 1
ATOM 1185 N N . GLY A 1 164 ? 20.503 6.189 -18.591 1.00 76.00 164 GLY A N 1
ATOM 1186 C CA . GLY A 1 164 ? 21.129 7.453 -19.000 1.00 76.00 164 GLY A CA 1
ATOM 1187 C C . GLY A 1 164 ? 22.474 7.269 -19.716 1.00 76.00 164 GLY A C 1
ATOM 1188 O O . GLY A 1 164 ? 22.842 8.097 -20.543 1.00 76.00 164 GLY A O 1
ATOM 1189 N N . ALA A 1 165 ? 23.169 6.155 -19.464 1.00 79.25 165 ALA A N 1
ATOM 1190 C CA . ALA A 1 165 ? 24.407 5.796 -20.153 1.00 79.25 165 ALA A CA 1
ATOM 1191 C C . ALA A 1 165 ? 24.189 5.218 -21.569 1.00 79.25 165 ALA A C 1
ATOM 1193 O O . ALA A 1 165 ? 25.155 5.066 -22.312 1.00 79.25 165 ALA A O 1
ATOM 1194 N N . ASN A 1 166 ? 22.947 4.891 -21.962 1.00 76.06 166 ASN A N 1
ATOM 1195 C CA . ASN A 1 166 ? 22.624 4.380 -23.297 1.00 76.06 166 ASN A CA 1
ATOM 1196 C C . ASN A 1 166 ? 21.252 4.894 -23.797 1.00 76.06 166 ASN A C 1
ATOM 1198 O O . ASN A 1 166 ? 20.213 4.394 -23.356 1.00 76.06 166 ASN A O 1
ATOM 1202 N N . PRO A 1 167 ? 21.213 5.811 -24.784 1.00 74.31 167 PRO A N 1
ATOM 1203 C CA . PRO A 1 167 ? 19.976 6.391 -25.315 1.00 74.31 167 PRO A CA 1
ATOM 1204 C C . PRO A 1 167 ? 18.925 5.373 -25.788 1.00 74.31 167 PRO A C 1
ATOM 1206 O O . PRO A 1 167 ? 17.731 5.627 -25.641 1.00 74.31 167 PRO A O 1
ATOM 1209 N N . MET A 1 168 ? 19.333 4.197 -26.288 1.00 80.44 168 MET A N 1
ATOM 1210 C CA . MET A 1 168 ? 18.392 3.150 -26.723 1.00 80.44 168 MET A CA 1
ATOM 1211 C C . MET A 1 168 ? 17.597 2.527 -25.567 1.00 80.44 168 MET A C 1
ATOM 1213 O O . MET A 1 168 ? 16.529 1.956 -25.779 1.00 80.44 168 MET A O 1
ATOM 1217 N N . ASN A 1 169 ? 18.096 2.647 -24.337 1.00 81.00 169 ASN A N 1
ATOM 1218 C CA . ASN A 1 169 ? 17.441 2.130 -23.141 1.00 81.00 169 ASN A CA 1
ATOM 1219 C C . ASN A 1 169 ? 16.438 3.123 -22.538 1.00 81.00 169 ASN A C 1
ATOM 1221 O O . ASN A 1 169 ? 15.588 2.720 -21.747 1.00 81.00 169 ASN A O 1
ATOM 1225 N N . VAL A 1 170 ? 16.494 4.404 -22.919 1.00 81.19 170 VAL A N 1
ATOM 1226 C CA . VAL A 1 170 ? 15.652 5.468 -22.345 1.00 81.19 170 VAL A CA 1
ATOM 1227 C C . VAL A 1 170 ? 14.166 5.224 -22.610 1.00 81.19 170 VAL A C 1
ATOM 1229 O O . VAL A 1 170 ? 13.343 5.445 -21.723 1.00 81.19 170 VAL A O 1
ATOM 1232 N N . THR A 1 171 ? 13.808 4.725 -23.794 1.00 81.00 171 THR A N 1
ATOM 1233 C CA . THR A 1 171 ? 12.411 4.429 -24.158 1.00 81.00 171 THR A CA 1
ATOM 1234 C C . THR A 1 171 ? 11.838 3.266 -23.348 1.00 81.00 171 THR A C 1
ATOM 1236 O O . THR A 1 171 ? 10.661 3.281 -22.995 1.00 81.00 171 THR A O 1
ATOM 1239 N N . LYS A 1 172 ? 12.681 2.304 -22.954 1.00 85.31 172 LYS A N 1
ATOM 1240 C CA . LYS A 1 172 ? 12.299 1.166 -22.105 1.00 85.31 172 LYS A CA 1
ATOM 1241 C C . LYS A 1 172 ? 12.097 1.549 -20.630 1.00 85.31 172 LYS A C 1
ATOM 1243 O O . LYS A 1 172 ? 11.579 0.746 -19.863 1.00 85.31 172 LYS A O 1
ATOM 1248 N N . MET A 1 173 ? 12.489 2.760 -20.219 1.00 89.38 173 MET A N 1
ATOM 1249 C CA . MET A 1 173 ? 12.385 3.235 -18.829 1.00 89.38 173 MET A CA 1
ATOM 1250 C C . MET A 1 173 ? 11.025 3.804 -18.446 1.00 89.38 173 MET A C 1
ATOM 1252 O O . MET A 1 173 ? 10.829 4.101 -17.269 1.00 89.38 173 MET A O 1
ATOM 1256 N N . MET A 1 174 ? 10.097 3.981 -19.387 1.00 89.19 174 MET A N 1
ATOM 1257 C CA . MET A 1 174 ? 8.784 4.561 -19.083 1.00 89.19 174 MET A CA 1
ATOM 1258 C C . MET A 1 174 ? 8.077 3.844 -17.913 1.00 89.19 174 MET A C 1
ATOM 1260 O O . MET A 1 174 ? 7.780 4.519 -16.930 1.00 89.19 174 MET A O 1
ATOM 1264 N N . PRO A 1 175 ? 7.995 2.496 -17.872 1.00 89.25 175 PRO A N 1
ATOM 1265 C CA . PRO A 1 175 ? 7.396 1.794 -16.732 1.00 89.25 175 PRO A CA 1
ATOM 1266 C C . PRO A 1 175 ? 8.126 2.022 -15.397 1.00 89.25 175 PRO A C 1
ATOM 1268 O O . PRO A 1 175 ? 7.515 1.980 -14.331 1.00 89.25 175 PRO A O 1
ATOM 1271 N N . VAL A 1 176 ? 9.442 2.271 -15.438 1.00 92.25 176 VAL A N 1
ATOM 1272 C CA . VAL A 1 176 ? 10.236 2.596 -14.243 1.00 92.25 176 VAL A CA 1
ATOM 1273 C C . VAL A 1 176 ? 9.882 3.989 -13.731 1.00 92.25 176 VAL A C 1
ATOM 1275 O O . VAL A 1 176 ? 9.650 4.170 -12.535 1.00 92.25 176 VAL A O 1
ATOM 1278 N N . LYS A 1 177 ? 9.798 4.967 -14.640 1.00 91.69 177 LYS A N 1
ATOM 1279 C CA . LYS A 1 177 ? 9.413 6.347 -14.319 1.00 91.69 177 LYS A CA 1
ATOM 1280 C C . LYS A 1 177 ? 7.998 6.422 -13.754 1.00 91.69 177 LYS A C 1
ATOM 1282 O O . LYS A 1 177 ? 7.797 7.140 -12.782 1.00 91.69 177 LYS A O 1
ATOM 1287 N N . ASP A 1 178 ? 7.068 5.644 -14.297 1.00 89.75 178 ASP A N 1
ATOM 1288 C CA . ASP A 1 178 ? 5.663 5.651 -13.874 1.00 89.75 178 ASP A CA 1
ATOM 1289 C C . ASP A 1 178 ? 5.459 5.005 -12.493 1.00 89.75 178 ASP A C 1
ATOM 1291 O O . ASP A 1 178 ? 4.568 5.385 -11.730 1.00 89.75 178 ASP A O 1
ATOM 1295 N N . ALA A 1 179 ? 6.300 4.036 -12.121 1.00 91.19 179 ALA A N 1
ATOM 1296 C CA . ALA A 1 179 ? 6.209 3.376 -10.821 1.00 91.19 179 ALA A CA 1
ATOM 1297 C C . ALA A 1 179 ? 6.798 4.209 -9.669 1.00 91.19 179 ALA A C 1
ATOM 1299 O O . ALA A 1 179 ? 6.268 4.169 -8.555 1.00 91.19 179 ALA A O 1
ATOM 1300 N N . LEU A 1 180 ? 7.879 4.958 -9.920 1.00 93.81 180 LEU A N 1
ATOM 1301 C CA . LEU A 1 180 ? 8.646 5.660 -8.883 1.00 93.81 180 LEU A CA 1
ATOM 1302 C C . LEU A 1 180 ? 7.823 6.633 -8.016 1.00 93.81 180 LEU A C 1
ATOM 1304 O O . LEU A 1 180 ? 7.992 6.575 -6.796 1.00 93.81 180 LEU A O 1
ATOM 1308 N N . PRO A 1 181 ? 6.932 7.487 -8.562 1.00 92.06 181 PRO A N 1
ATOM 1309 C CA . PRO A 1 181 ? 6.122 8.392 -7.748 1.00 92.06 181 PRO A CA 1
ATOM 1310 C C . PRO A 1 181 ? 5.285 7.662 -6.698 1.00 92.06 181 PRO A C 1
ATOM 1312 O O . PRO A 1 181 ? 5.227 8.091 -5.549 1.00 92.06 181 PRO A O 1
ATOM 1315 N N . VAL A 1 182 ? 4.691 6.521 -7.057 1.00 89.75 182 VAL A N 1
ATOM 1316 C CA . VAL A 1 182 ? 3.847 5.765 -6.123 1.00 89.75 182 VAL A CA 1
ATOM 1317 C C . VAL A 1 182 ? 4.674 5.019 -5.087 1.00 89.75 182 VAL A C 1
ATOM 1319 O O . VAL A 1 182 ? 4.306 5.013 -3.915 1.00 89.75 182 VAL A O 1
ATOM 1322 N N . LEU A 1 183 ? 5.824 4.456 -5.468 1.00 93.31 183 LEU A N 1
ATOM 1323 C CA . LEU A 1 183 ? 6.756 3.880 -4.494 1.00 93.31 183 LEU A CA 1
ATOM 1324 C C . LEU A 1 183 ? 7.215 4.942 -3.484 1.00 93.31 183 LEU A C 1
ATOM 1326 O O . LEU A 1 183 ? 7.172 4.708 -2.277 1.00 93.31 183 LEU A O 1
ATOM 1330 N N . GLY A 1 184 ? 7.574 6.133 -3.969 1.00 93.38 184 GLY A N 1
ATOM 1331 C CA . GLY A 1 184 ? 7.928 7.274 -3.128 1.00 93.38 184 GLY A CA 1
ATOM 1332 C C . GLY A 1 184 ? 6.781 7.710 -2.217 1.00 93.38 184 GLY A C 1
ATOM 1333 O O . GLY A 1 184 ? 7.006 7.994 -1.041 1.00 93.38 184 GLY A O 1
ATOM 1334 N N . ARG A 1 185 ? 5.542 7.696 -2.721 1.00 92.94 185 ARG A N 1
ATOM 1335 C CA . ARG A 1 185 ? 4.350 8.009 -1.929 1.00 92.94 185 ARG A CA 1
ATOM 1336 C C . ARG A 1 185 ? 4.135 7.010 -0.795 1.00 92.94 185 ARG A C 1
ATOM 1338 O O . ARG A 1 185 ? 3.967 7.446 0.337 1.00 92.94 185 ARG A O 1
ATOM 1345 N N . VAL A 1 186 ? 4.222 5.705 -1.061 1.00 93.88 186 VAL A N 1
ATOM 1346 C CA . VAL A 1 186 ? 4.131 4.664 -0.018 1.00 93.88 186 VAL A CA 1
ATOM 1347 C C . VAL A 1 186 ? 5.188 4.890 1.066 1.00 93.88 186 VAL A C 1
ATOM 1349 O O . VAL A 1 186 ? 4.865 4.859 2.251 1.00 93.88 186 VAL A O 1
ATOM 1352 N N . VAL A 1 187 ? 6.438 5.178 0.679 1.00 94.50 187 VAL A N 1
ATOM 1353 C CA . VAL A 1 187 ? 7.517 5.494 1.633 1.00 94.50 187 VAL A CA 1
ATOM 1354 C C . VAL A 1 187 ? 7.191 6.744 2.463 1.00 94.50 187 VAL A C 1
ATOM 1356 O O . VAL A 1 187 ? 7.381 6.740 3.680 1.00 94.50 187 VAL A O 1
ATOM 1359 N N . SER A 1 188 ? 6.673 7.800 1.832 1.00 95.12 188 SER A N 1
ATOM 1360 C CA . SER A 1 188 ? 6.247 9.027 2.516 1.00 95.12 188 SER A CA 1
ATOM 1361 C C . SER A 1 188 ? 5.107 8.766 3.501 1.00 95.12 188 SER A C 1
ATOM 1363 O O . SER A 1 188 ? 5.156 9.232 4.636 1.00 95.12 188 SER A O 1
ATOM 1365 N N . ASP A 1 189 ? 4.095 8.000 3.098 1.00 95.38 189 ASP A N 1
ATOM 1366 C CA . ASP A 1 189 ? 2.931 7.684 3.926 1.00 95.38 189 ASP A CA 1
ATOM 1367 C C . ASP A 1 189 ? 3.334 6.829 5.135 1.00 95.38 189 ASP A C 1
ATOM 1369 O O . ASP A 1 189 ? 2.883 7.092 6.254 1.00 95.38 189 ASP A O 1
ATOM 1373 N N . ALA A 1 190 ? 4.257 5.880 4.926 1.00 92.88 190 ALA A N 1
ATOM 1374 C CA . ALA A 1 190 ? 4.864 5.052 5.966 1.00 92.88 190 ALA A CA 1
ATOM 1375 C C . ALA A 1 190 ? 5.614 5.869 7.022 1.00 92.88 190 ALA A C 1
ATOM 1377 O O . ALA A 1 190 ? 5.484 5.584 8.210 1.00 92.88 190 ALA A O 1
ATOM 1378 N N . GLY A 1 191 ? 6.374 6.887 6.605 1.00 91.25 191 GLY A N 1
ATOM 1379 C CA . GLY A 1 191 ? 7.040 7.827 7.515 1.00 91.25 191 GLY A CA 1
ATOM 1380 C C . GLY A 1 191 ? 6.113 8.904 8.094 1.00 91.25 191 GLY A C 1
ATOM 1381 O O . GLY A 1 191 ? 6.463 9.548 9.082 1.00 91.25 191 GLY A O 1
ATOM 1382 N N . GLY A 1 192 ? 4.942 9.100 7.486 1.00 93.00 192 GLY A N 1
ATOM 1383 C CA . GLY A 1 192 ? 3.975 10.140 7.810 1.00 93.00 192 GLY A CA 1
ATOM 1384 C C . GLY A 1 192 ? 2.772 9.614 8.588 1.00 93.00 192 GLY A C 1
ATOM 1385 O O . GLY A 1 192 ? 2.884 9.171 9.734 1.00 93.00 192 GLY A O 1
ATOM 1386 N N . PHE A 1 193 ? 1.584 9.709 7.986 1.00 91.75 193 PHE A N 1
ATOM 1387 C CA . PHE A 1 193 ? 0.326 9.462 8.693 1.00 91.75 193 PHE A CA 1
ATOM 1388 C C . PHE A 1 193 ? 0.183 8.014 9.187 1.00 91.75 193 PHE A C 1
ATOM 1390 O O . PHE A 1 193 ? -0.463 7.796 10.213 1.00 91.75 193 PHE A O 1
ATOM 1397 N N . MET A 1 194 ? 0.829 7.037 8.540 1.00 93.62 194 MET A N 1
ATOM 1398 C CA . MET A 1 194 ? 0.775 5.633 8.965 1.00 93.62 194 MET A CA 1
ATOM 1399 C C . MET A 1 194 ? 1.502 5.385 10.290 1.00 93.62 194 MET A C 1
ATOM 1401 O O . MET A 1 194 ? 1.081 4.520 11.059 1.00 93.62 194 MET A O 1
ATOM 1405 N N . VAL A 1 195 ? 2.499 6.207 10.647 1.00 92.75 195 VAL A N 1
ATOM 1406 C CA . VAL A 1 195 ? 3.048 6.234 12.017 1.00 92.75 195 VAL A CA 1
ATOM 1407 C C . VAL A 1 195 ? 1.958 6.628 13.017 1.00 92.75 195 VAL A C 1
ATOM 1409 O O . VAL A 1 195 ? 1.866 6.061 14.107 1.00 92.75 195 VAL A O 1
ATOM 1412 N N . GLY A 1 196 ? 1.113 7.595 12.648 1.00 92.31 196 GLY A N 1
ATOM 1413 C CA . GLY A 1 196 ? -0.055 8.003 13.426 1.00 92.31 196 GLY A CA 1
ATOM 1414 C C . GLY A 1 196 ? -1.054 6.861 13.598 1.00 92.31 196 GLY A C 1
ATOM 1415 O O . GLY A 1 196 ? -1.437 6.562 14.727 1.00 92.31 196 GLY A O 1
ATOM 1416 N N . VAL A 1 197 ? -1.402 6.167 12.510 1.00 93.31 197 VAL A N 1
ATOM 1417 C CA . VAL A 1 197 ? -2.281 4.984 12.549 1.00 93.31 197 VAL A CA 1
ATOM 1418 C C . VAL A 1 197 ? -1.709 3.908 13.478 1.00 93.31 197 VAL A C 1
ATOM 1420 O O . VAL A 1 197 ? -2.424 3.414 14.345 1.00 93.31 197 VAL A O 1
ATOM 1423 N N . GLY A 1 198 ? -0.413 3.597 13.374 1.00 93.81 198 GLY A N 1
ATOM 1424 C CA . GLY A 1 198 ? 0.246 2.620 14.247 1.00 93.81 198 GLY A CA 1
ATOM 1425 C C . GLY A 1 198 ? 0.219 3.012 15.730 1.00 93.81 198 GLY A C 1
ATOM 1426 O O . GLY A 1 198 ? -0.020 2.170 16.597 1.00 93.81 198 GLY A O 1
ATOM 1427 N N . LYS A 1 199 ? 0.393 4.303 16.047 1.00 93.56 199 LYS A N 1
ATOM 1428 C CA . LYS A 1 199 ? 0.259 4.815 17.424 1.00 93.56 199 LYS A CA 1
ATOM 1429 C C . LYS A 1 199 ? -1.169 4.680 17.951 1.00 93.56 199 LYS A C 1
ATOM 1431 O O . LYS A 1 199 ? -1.346 4.287 19.103 1.00 93.56 199 LYS A O 1
ATOM 1436 N N . LEU A 1 200 ? -2.172 4.990 17.128 1.00 93.81 200 LEU A N 1
ATOM 1437 C CA . LEU A 1 200 ? -3.581 4.825 17.492 1.00 93.81 200 LEU A CA 1
ATOM 1438 C C . LEU A 1 200 ? -3.924 3.351 17.726 1.00 93.81 200 LEU A C 1
ATOM 1440 O O . LEU A 1 200 ? -4.526 3.028 18.748 1.00 93.81 200 LEU A O 1
ATOM 1444 N N . ALA A 1 201 ? -3.459 2.465 16.843 1.00 94.81 201 ALA A N 1
ATOM 1445 C CA . ALA A 1 201 ? -3.640 1.025 16.968 1.00 94.81 201 ALA A CA 1
ATOM 1446 C C . ALA A 1 201 ? -3.061 0.508 18.294 1.00 94.81 201 ALA A C 1
ATOM 1448 O O . ALA A 1 201 ? -3.771 -0.126 19.075 1.00 94.81 201 ALA A O 1
ATOM 1449 N N . LYS A 1 202 ? -1.818 0.889 18.623 1.00 93.81 202 LYS A N 1
ATOM 1450 C CA . LYS A 1 202 ? -1.198 0.557 19.914 1.00 93.81 202 LYS A CA 1
ATOM 1451 C C . LYS A 1 202 ? -2.017 1.081 21.099 1.00 93.81 202 LYS A C 1
ATOM 1453 O O . LYS A 1 202 ? -2.233 0.350 22.060 1.00 93.81 202 LYS A O 1
ATOM 1458 N N . GLY A 1 203 ? -2.498 2.323 21.030 1.00 93.25 203 GLY A N 1
ATOM 1459 C CA . GLY A 1 203 ? -3.346 2.915 22.072 1.00 93.25 203 GLY A CA 1
ATOM 1460 C C . GLY A 1 203 ? -4.693 2.203 22.257 1.00 93.25 203 GLY A C 1
ATOM 1461 O O . GLY A 1 203 ? -5.225 2.184 23.363 1.00 93.25 203 GLY A O 1
ATOM 1462 N N . ALA A 1 204 ? -5.223 1.579 21.204 1.00 93.38 204 ALA A N 1
ATOM 1463 C CA . ALA A 1 204 ? -6.453 0.788 21.229 1.00 93.38 204 ALA A CA 1
ATOM 1464 C C . ALA A 1 204 ? -6.232 -0.700 21.584 1.00 93.38 204 ALA A C 1
ATOM 1466 O O . ALA A 1 204 ? -7.174 -1.498 21.501 1.00 93.38 204 ALA A O 1
ATOM 1467 N N . ASN A 1 205 ? -5.014 -1.071 22.001 1.00 93.88 205 ASN A N 1
ATOM 1468 C CA . ASN A 1 205 ? -4.582 -2.451 22.255 1.00 93.88 205 ASN A CA 1
ATOM 1469 C C . ASN A 1 205 ? -4.746 -3.362 21.029 1.00 93.88 205 ASN A C 1
ATOM 1471 O O . ASN A 1 205 ? -5.155 -4.515 21.146 1.00 93.88 205 ASN A O 1
ATOM 1475 N N . ILE A 1 206 ? -4.469 -2.826 19.841 1.00 94.44 206 ILE A N 1
ATOM 1476 C CA . ILE A 1 206 ? -4.373 -3.610 18.614 1.00 94.44 206 ILE A CA 1
ATOM 1477 C C . ILE A 1 206 ? -2.954 -4.157 18.513 1.00 94.44 206 ILE A C 1
ATOM 1479 O O . ILE A 1 206 ? -1.983 -3.395 18.514 1.00 94.44 206 ILE A O 1
ATOM 1483 N N . GLU A 1 207 ? -2.838 -5.476 18.419 1.00 91.94 207 GLU A N 1
ATOM 1484 C CA . GLU A 1 207 ? -1.567 -6.133 18.153 1.00 91.94 207 GLU A CA 1
ATOM 1485 C C . GLU A 1 207 ? -1.184 -5.926 16.686 1.00 91.94 207 GLU A C 1
ATOM 1487 O O . GLU A 1 207 ? -1.932 -6.283 15.780 1.00 91.94 207 GLU A O 1
ATOM 1492 N N . VAL A 1 208 ? -0.017 -5.326 16.457 1.00 89.50 208 VAL A N 1
ATOM 1493 C CA . VAL A 1 208 ? 0.575 -5.194 15.125 1.00 89.50 208 VAL A CA 1
ATOM 1494 C C . VAL A 1 208 ? 1.804 -6.093 15.103 1.00 89.50 208 VAL A C 1
ATOM 1496 O O . VAL A 1 208 ? 2.780 -5.781 15.796 1.00 89.50 208 VAL A O 1
ATOM 1499 N N . PRO A 1 209 ? 1.782 -7.205 14.351 1.00 86.94 209 PRO A N 1
ATOM 1500 C CA . PRO A 1 209 ? 2.939 -8.077 14.263 1.00 86.94 209 PRO A CA 1
ATOM 1501 C C . PRO A 1 209 ? 4.173 -7.319 13.763 1.00 86.94 209 PRO A C 1
ATOM 1503 O O . PRO A 1 209 ? 4.099 -6.475 12.866 1.00 86.94 209 PRO A O 1
ATOM 1506 N N . ALA A 1 210 ? 5.331 -7.629 14.344 1.00 83.19 210 ALA A N 1
ATOM 1507 C CA . ALA A 1 210 ? 6.585 -7.021 13.927 1.00 83.19 210 ALA A CA 1
ATOM 1508 C C . ALA A 1 210 ? 6.956 -7.467 12.506 1.00 83.19 210 ALA A C 1
ATOM 1510 O O . ALA A 1 210 ? 6.988 -8.662 12.205 1.00 83.19 210 ALA A O 1
ATOM 1511 N N . VAL A 1 211 ? 7.303 -6.502 11.656 1.00 83.38 211 VAL A N 1
ATOM 1512 C CA . VAL A 1 211 ? 7.809 -6.777 10.311 1.00 83.38 211 VAL A CA 1
ATOM 1513 C C . VAL A 1 211 ? 9.298 -7.115 10.384 1.00 83.38 211 VAL A C 1
ATOM 1515 O O . VAL A 1 211 ? 10.100 -6.345 10.912 1.00 83.38 211 VAL A O 1
ATOM 1518 N N . LYS A 1 212 ? 9.663 -8.273 9.839 1.00 76.75 212 LYS A N 1
ATOM 1519 C CA . LYS A 1 212 ? 11.030 -8.777 9.683 1.00 76.75 212 LYS A CA 1
ATOM 1520 C C . LYS A 1 212 ? 11.389 -8.852 8.200 1.00 76.75 212 LYS A C 1
ATOM 1522 O O . LYS A 1 212 ? 10.522 -8.770 7.334 1.00 76.75 212 LYS A O 1
ATOM 1527 N N . ALA A 1 213 ? 12.674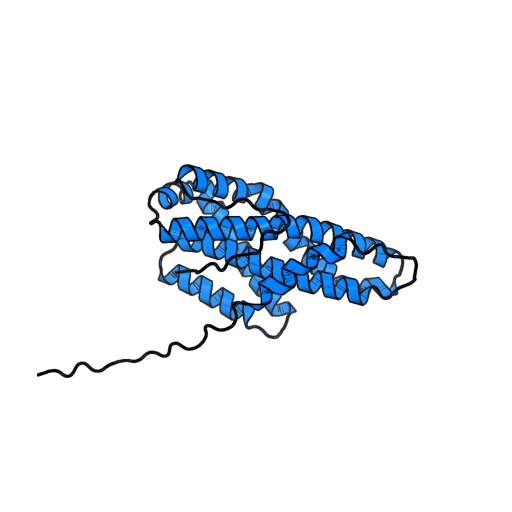 -9.035 7.908 1.00 67.81 213 ALA A N 1
ATOM 1528 C CA . ALA A 1 213 ? 13.174 -9.131 6.535 1.00 67.81 213 ALA A CA 1
ATOM 1529 C C . ALA A 1 213 ? 12.547 -10.289 5.731 1.00 67.81 213 ALA A C 1
ATOM 1531 O O . ALA A 1 213 ? 12.444 -10.201 4.512 1.00 67.81 213 ALA A O 1
ATOM 1532 N N . ASP A 1 214 ? 12.120 -11.353 6.410 1.00 70.56 214 ASP A N 1
ATOM 1533 C CA . ASP A 1 214 ? 11.483 -12.545 5.848 1.00 70.56 214 ASP A CA 1
ATOM 1534 C C . ASP A 1 214 ? 9.961 -12.588 6.073 1.00 70.56 214 ASP A C 1
ATOM 1536 O O . ASP A 1 214 ? 9.311 -13.577 5.721 1.00 70.56 214 ASP A O 1
ATOM 1540 N N . SER A 1 215 ? 9.374 -11.526 6.641 1.00 76.19 215 SER A N 1
ATOM 1541 C CA . SER A 1 215 ? 7.930 -11.444 6.836 1.00 76.19 215 SER A CA 1
ATOM 1542 C C . SER A 1 215 ? 7.210 -11.528 5.497 1.00 76.19 215 SER A C 1
ATOM 1544 O O . SER A 1 215 ? 7.458 -10.750 4.574 1.00 76.19 215 SER A O 1
ATOM 1546 N N . LYS A 1 216 ? 6.273 -12.469 5.415 1.00 79.94 216 LYS A N 1
ATOM 1547 C CA . LYS A 1 216 ? 5.363 -12.594 4.282 1.00 79.94 216 LYS A CA 1
ATOM 1548 C C . LYS A 1 216 ? 4.087 -11.821 4.582 1.00 79.94 216 LYS A C 1
ATOM 1550 O O . LYS A 1 216 ? 3.672 -11.804 5.743 1.00 79.94 216 LYS A O 1
ATOM 1555 N N . PRO A 1 217 ? 3.465 -11.208 3.564 1.00 82.88 217 PRO A N 1
ATOM 1556 C CA . PRO A 1 217 ? 2.119 -10.698 3.720 1.00 82.88 217 PRO A CA 1
ATOM 1557 C C . PRO A 1 217 ? 1.184 -11.786 4.246 1.00 82.88 217 PRO A C 1
ATOM 1559 O O . PRO A 1 217 ? 1.403 -12.976 4.011 1.00 82.88 217 PRO A O 1
ATOM 1562 N N . VAL A 1 218 ? 0.164 -11.359 4.972 1.00 82.94 218 VAL A N 1
ATOM 1563 C CA . VAL A 1 218 ? -0.950 -12.198 5.403 1.00 82.94 218 VAL A CA 1
ATOM 1564 C C . VAL A 1 218 ? -2.196 -11.804 4.631 1.00 82.94 218 VAL A C 1
ATOM 1566 O O . VAL A 1 218 ? -2.318 -10.681 4.142 1.00 82.94 218 VAL A O 1
ATOM 1569 N N . GLU A 1 219 ? -3.142 -12.723 4.508 1.00 79.44 219 GLU A N 1
ATOM 1570 C CA . GLU A 1 219 ? -4.427 -12.384 3.916 1.00 79.44 219 GLU A CA 1
ATOM 1571 C C . GLU A 1 219 ? -5.196 -11.437 4.845 1.00 79.44 219 GLU A C 1
ATOM 1573 O O . GLU A 1 219 ? -5.279 -11.657 6.052 1.00 79.44 219 GLU A O 1
ATOM 1578 N N . VAL A 1 220 ? -5.741 -10.366 4.273 1.00 74.38 220 VAL A N 1
ATOM 1579 C CA . VAL A 1 220 ? -6.579 -9.393 4.978 1.00 74.38 220 VAL A CA 1
ATOM 1580 C C . VAL A 1 220 ? -7.942 -9.354 4.307 1.00 74.38 220 VAL A C 1
ATOM 1582 O O . VAL A 1 220 ? -8.039 -9.084 3.109 1.00 74.38 220 VAL A O 1
ATOM 1585 N N . SER A 1 221 ? -8.983 -9.652 5.088 1.00 64.31 221 SER A N 1
ATOM 1586 C CA . SER A 1 221 ? -10.378 -9.510 4.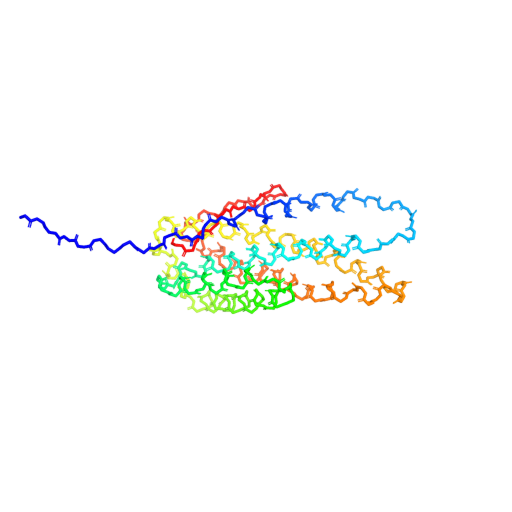663 1.00 64.31 221 SER A CA 1
ATOM 1587 C C . SER A 1 221 ? -10.845 -8.060 4.814 1.00 64.31 221 SER A C 1
ATOM 1589 O O . SER A 1 221 ? -10.234 -7.273 5.535 1.00 64.31 221 SER A O 1
ATOM 1591 N N . PHE A 1 222 ? -11.944 -7.720 4.142 1.00 60.03 222 PHE A N 1
ATOM 1592 C CA . PHE A 1 222 ? -12.618 -6.417 4.214 1.00 60.03 222 PHE A CA 1
ATOM 1593 C C . PHE A 1 222 ? -13.938 -6.471 5.018 1.00 60.03 222 PHE A C 1
ATOM 1595 O O . PHE A 1 222 ? -14.715 -5.514 4.989 1.00 60.03 222 PHE A O 1
ATOM 1602 N N . SER A 1 223 ? -14.204 -7.604 5.679 1.00 47.75 223 SER A N 1
ATOM 1603 C CA . SER A 1 223 ? -15.475 -7.982 6.320 1.00 47.75 223 SER A CA 1
ATOM 1604 C C . SER A 1 223 ? -15.497 -7.740 7.824 1.00 47.75 223 SER A C 1
ATOM 1606 O O . SER A 1 223 ? -14.622 -8.341 8.489 1.00 47.75 223 SER A O 1
#

pLDDT: mean 80.5, std 18.02, range [30.98, 95.38]

Secondary structure (DSSP, 8-state):
-----------------SHHHHHHTTHHHHTT----S----THHHHHHHHHHHHHHHHHHHHHHHHHHHTTS-HHHHHHHHHHHHHHHT-SSHHHHHHHHHHHHHHHHHHHHHHHHHSHHHHHHTT--HHHHHHHHHHHHHHHHHHHHHHHHHHHHHHHHHHHHT-HHHHGGGHHHHHHHHHHHHHHHHHHTHHHHHHHHHHHTT---PPP-TTPPP------

Radius of gyration: 19.83 Å; chains: 1; bounding box: 77×42×49 Å

Sequence (223 aa):
MSKIRNVAVLTACLLSASAAHAQLGGLGGMLGAKSAGSNTDISADISTFVTQSNALRELTSRSVIAINAAFLSAGESEARRAAFDAANALTNVNEKQAKLNELYESNAAELERRVKSGEAKEQMGKLDAAKKKQIGDALMNFGIGSLQAVVLTKTGQSLLQKAGANPMNVTKMMPVKDALPVLGRVVSDAGGFMVGVGKLAKGANIEVPAVKADSKPVEVSFS